Protein AF-R6BWT1-F1 (afdb_monomer_lite)

Radius of gyration: 31.69 Å; chains: 1; bounding box: 86×50×114 Å

Structure (mmCIF, N/CA/C/O backbone):
data_AF-R6BWT1-F1
#
_entry.id   AF-R6BWT1-F1
#
loop_
_atom_site.group_PDB
_atom_site.id
_atom_site.type_symbol
_atom_site.label_atom_id
_atom_site.label_alt_id
_atom_site.label_comp_id
_atom_site.label_asym_id
_atom_site.label_entity_id
_atom_site.label_seq_id
_atom_site.pdbx_PDB_ins_code
_atom_site.Cartn_x
_atom_site.Cartn_y
_atom_site.Cartn_z
_atom_site.occupancy
_atom_site.B_iso_or_equiv
_atom_site.auth_seq_id
_atom_site.auth_comp_id
_atom_site.auth_asym_id
_atom_site.auth_atom_id
_atom_site.pdbx_PDB_model_num
ATOM 1 N N . MET A 1 1 ? 64.861 -12.669 45.588 1.00 46.88 1 MET A N 1
ATOM 2 C CA . MET A 1 1 ? 65.008 -14.120 45.334 1.00 46.88 1 MET A CA 1
ATOM 3 C C . MET A 1 1 ? 64.249 -14.903 46.395 1.00 46.88 1 MET A C 1
ATOM 5 O O . MET A 1 1 ? 64.665 -14.863 47.544 1.00 46.88 1 MET A O 1
ATOM 9 N N . LYS A 1 2 ? 63.159 -15.581 46.018 1.00 45.06 2 LYS A N 1
ATOM 10 C CA . LYS A 1 2 ? 62.790 -16.949 46.436 1.00 45.06 2 LYS A CA 1
ATOM 11 C C . LYS A 1 2 ? 61.436 -17.289 45.812 1.00 45.06 2 LYS A C 1
ATOM 13 O O . LYS A 1 2 ? 60.442 -16.616 46.047 1.00 45.06 2 LYS A O 1
ATOM 18 N N . LYS A 1 3 ? 61.491 -18.281 44.926 1.00 47.12 3 LYS A N 1
ATOM 19 C CA . LYS A 1 3 ? 60.378 -18.899 44.211 1.00 47.12 3 LYS A CA 1
ATOM 20 C C . LYS A 1 3 ? 59.626 -19.801 45.188 1.00 47.12 3 LYS A C 1
ATOM 22 O O . LYS A 1 3 ? 60.283 -20.555 45.899 1.00 47.12 3 LYS A O 1
ATOM 27 N N . TYR A 1 4 ? 58.300 -19.802 45.130 1.00 63.50 4 TYR A N 1
ATOM 28 C CA . TYR A 1 4 ? 57.506 -20.948 45.559 1.00 63.50 4 TYR A CA 1
ATOM 29 C C . TYR A 1 4 ? 56.547 -21.312 44.428 1.00 63.50 4 TYR A C 1
ATOM 31 O O . TYR A 1 4 ? 55.597 -20.595 44.134 1.00 63.50 4 TYR A O 1
ATOM 39 N N . HIS A 1 5 ? 56.886 -22.413 43.757 1.00 49.81 5 HIS A N 1
ATOM 40 C CA . HIS A 1 5 ? 55.972 -23.222 42.965 1.00 49.81 5 HIS A CA 1
ATOM 41 C C . HIS A 1 5 ? 55.270 -24.187 43.923 1.00 49.81 5 HIS A C 1
ATOM 43 O O . HIS A 1 5 ? 55.956 -24.933 44.620 1.00 49.81 5 HIS A O 1
ATOM 49 N N . LEU A 1 6 ? 53.939 -24.205 43.928 1.00 47.81 6 LEU A N 1
ATOM 50 C CA . LEU A 1 6 ? 53.132 -25.297 44.480 1.00 47.81 6 LEU A CA 1
ATOM 51 C C . LEU A 1 6 ? 51.746 -25.200 43.813 1.00 47.81 6 LEU A C 1
ATOM 53 O O . LEU A 1 6 ? 51.037 -24.225 44.013 1.00 47.81 6 LEU A O 1
ATOM 57 N N . PHE A 1 7 ? 51.527 -25.945 42.732 1.00 47.25 7 PHE A N 1
ATOM 58 C CA . PHE A 1 7 ? 50.899 -27.275 42.671 1.00 47.25 7 PHE A CA 1
ATOM 59 C C . PHE A 1 7 ? 49.389 -27.175 42.392 1.00 47.25 7 PHE A C 1
ATOM 61 O O . PHE A 1 7 ? 48.610 -26.661 43.187 1.00 47.25 7 PHE A O 1
ATOM 68 N N . LEU A 1 8 ? 49.038 -27.651 41.198 1.00 45.91 8 LEU A N 1
ATOM 69 C CA . LEU A 1 8 ? 47.704 -27.809 40.619 1.00 45.91 8 LEU A CA 1
ATOM 70 C C . LEU A 1 8 ? 46.889 -28.843 41.431 1.00 45.91 8 LEU A C 1
ATOM 72 O O . LEU A 1 8 ? 47.489 -29.745 42.022 1.00 45.91 8 LEU A O 1
ATOM 76 N N . PRO A 1 9 ? 45.546 -28.812 41.371 1.00 54.50 9 PRO A N 1
ATOM 77 C CA . PRO A 1 9 ? 44.934 -29.799 40.486 1.00 54.50 9 PRO A CA 1
ATOM 78 C C . PRO A 1 9 ? 43.768 -29.267 39.644 1.00 54.50 9 PRO A C 1
ATOM 80 O O . PRO A 1 9 ? 42.982 -28.417 40.055 1.00 54.50 9 PRO A O 1
ATOM 83 N N . LEU A 1 10 ? 43.690 -29.840 38.440 1.00 49.81 10 LEU A N 1
ATOM 84 C CA . LEU A 1 10 ? 42.536 -29.844 37.554 1.00 49.81 10 LEU A CA 1
ATOM 85 C C . LEU A 1 10 ? 41.252 -30.172 38.326 1.00 49.81 10 LEU A C 1
ATOM 87 O O . LEU A 1 10 ? 41.176 -31.214 38.975 1.00 49.81 10 LEU A O 1
ATOM 91 N N . LEU A 1 11 ? 40.202 -29.388 38.092 1.00 47.03 11 LEU A N 1
ATOM 92 C CA . LEU A 1 11 ? 38.847 -29.921 38.078 1.00 47.03 11 LEU A CA 1
ATOM 93 C C . LEU A 1 11 ? 38.183 -29.467 36.780 1.00 47.03 11 LEU A C 1
ATOM 95 O O . LEU A 1 11 ? 37.754 -28.326 36.632 1.00 47.03 11 LEU A O 1
ATOM 99 N N . GLY A 1 12 ? 38.198 -30.372 35.803 1.00 49.81 12 GLY A N 1
ATOM 100 C CA . GLY A 1 12 ? 37.472 -30.211 34.557 1.00 49.81 12 GLY A CA 1
ATOM 101 C C . GLY A 1 12 ? 35.978 -30.319 34.821 1.00 49.81 12 GLY A C 1
ATOM 102 O O . GLY A 1 12 ? 35.505 -31.339 35.315 1.00 49.81 12 GLY A O 1
ATOM 103 N N . ILE A 1 13 ? 35.236 -29.279 34.456 1.00 51.50 13 ILE A N 1
ATOM 104 C CA . ILE A 1 13 ? 33.797 -29.374 34.238 1.00 51.50 13 ILE A CA 1
ATOM 105 C C . ILE A 1 13 ? 33.595 -29.266 32.732 1.00 51.50 13 ILE A C 1
ATOM 107 O O . ILE A 1 13 ? 33.550 -28.189 32.143 1.00 51.50 13 ILE A O 1
ATOM 111 N N . LEU A 1 14 ? 33.552 -30.443 32.113 1.00 40.97 14 LEU A N 1
ATOM 112 C CA . LEU A 1 14 ? 33.064 -30.656 30.764 1.00 40.97 14 LEU A CA 1
ATOM 113 C C . LEU A 1 14 ? 31.549 -30.408 30.790 1.00 40.97 14 LEU A C 1
ATOM 115 O O . LEU A 1 14 ? 30.780 -31.299 31.148 1.00 40.97 14 LEU A O 1
ATOM 119 N N . LEU A 1 15 ? 31.111 -29.193 30.454 1.00 45.75 15 LEU A N 1
ATOM 120 C CA . LEU A 1 15 ? 29.706 -28.962 30.133 1.00 45.75 15 LEU A CA 1
ATOM 121 C C . LEU A 1 15 ? 29.434 -29.586 28.764 1.00 45.75 15 LEU A C 1
ATOM 123 O O . LEU A 1 15 ? 29.769 -29.030 27.720 1.00 45.75 15 LEU A O 1
ATOM 127 N N . LEU A 1 16 ? 28.851 -30.783 28.804 1.00 44.03 16 LEU A N 1
ATOM 128 C CA . LEU A 1 16 ? 28.191 -31.425 27.678 1.00 44.03 16 LEU A CA 1
ATOM 129 C C . LEU A 1 16 ? 27.099 -30.482 27.154 1.00 44.03 16 LEU A C 1
ATOM 131 O O . LEU A 1 16 ? 25.990 -30.442 27.688 1.00 44.03 16 LEU A O 1
ATOM 135 N N . VAL A 1 17 ? 27.405 -29.732 26.094 1.00 49.38 17 VAL A N 1
ATOM 136 C CA . VAL A 1 17 ? 26.380 -29.161 25.218 1.00 49.38 17 VAL A CA 1
ATOM 137 C C . VAL A 1 17 ? 25.736 -30.348 24.516 1.00 49.38 17 VAL A C 1
ATOM 139 O O . VAL A 1 17 ? 26.260 -30.885 23.540 1.00 49.38 17 VAL A O 1
ATOM 142 N N . SER A 1 18 ? 24.629 -30.824 25.079 1.00 45.81 18 SER A N 1
ATOM 143 C CA . SER A 1 18 ? 23.765 -31.777 24.403 1.00 45.81 18 SER A CA 1
ATOM 144 C C . SER A 1 18 ? 23.225 -31.091 23.152 1.00 45.81 18 SER A C 1
ATOM 146 O O . SER A 1 18 ? 22.439 -30.147 23.211 1.00 45.81 18 SER A O 1
ATOM 148 N N . GLY A 1 19 ? 23.714 -31.554 22.003 1.00 48.09 19 GLY A N 1
ATOM 149 C CA . GLY A 1 19 ? 23.162 -31.246 20.697 1.00 48.09 19 GLY A CA 1
ATOM 150 C C . GLY A 1 19 ? 21.735 -31.768 20.619 1.00 48.09 19 GLY A C 1
ATOM 151 O O . GLY A 1 19 ? 21.490 -32.897 20.204 1.00 48.09 19 GLY A O 1
ATOM 152 N N . GLY A 1 20 ? 20.784 -30.933 21.023 1.00 37.62 20 GLY A N 1
ATOM 153 C CA . GLY A 1 20 ? 19.401 -31.065 20.615 1.00 37.62 20 GLY A CA 1
ATOM 154 C C . GLY A 1 20 ? 19.274 -30.548 19.190 1.00 37.62 20 GLY A C 1
ATOM 155 O O . GLY A 1 20 ? 19.010 -29.366 18.986 1.00 37.62 20 GLY A O 1
ATOM 156 N N . CYS A 1 21 ? 19.427 -31.424 18.193 1.00 44.66 21 CYS A N 1
ATOM 157 C CA . CYS A 1 21 ? 18.844 -31.195 16.872 1.00 44.66 21 CYS A CA 1
ATOM 158 C C . CYS A 1 21 ? 17.318 -31.253 17.012 1.00 44.66 21 CYS A C 1
ATOM 160 O O . CYS A 1 21 ? 16.670 -32.222 16.620 1.00 44.66 21 CYS A O 1
ATOM 162 N N . SER A 1 22 ? 16.733 -30.217 17.608 1.00 42.94 22 SER A N 1
ATOM 163 C CA . SER A 1 22 ? 15.309 -29.969 17.482 1.00 42.94 22 SER A CA 1
ATOM 164 C C . SER A 1 22 ? 15.104 -29.548 16.035 1.00 42.94 22 SER A C 1
ATOM 166 O O . SER A 1 22 ? 15.543 -28.470 15.633 1.00 42.94 22 SER A O 1
ATOM 168 N N . LYS A 1 23 ? 14.529 -30.442 15.221 1.00 48.59 23 LYS A N 1
ATOM 169 C CA . LYS A 1 23 ? 13.966 -30.113 13.908 1.00 48.59 23 LYS A CA 1
ATOM 170 C C . LYS A 1 23 ? 13.055 -28.903 14.119 1.00 48.59 23 LYS A C 1
ATOM 172 O O . LYS A 1 23 ? 11.918 -29.055 14.560 1.00 48.59 23 LYS A O 1
ATOM 177 N N . ARG A 1 24 ? 13.584 -27.700 13.878 1.00 47.00 24 ARG A N 1
ATOM 178 C CA . ARG A 1 24 ? 12.819 -26.457 13.889 1.00 47.00 24 ARG A CA 1
ATOM 179 C C . ARG A 1 24 ? 11.753 -26.659 12.821 1.00 47.00 24 ARG A C 1
ATOM 181 O O . ARG A 1 24 ? 12.085 -26.761 11.645 1.00 47.00 24 ARG A O 1
ATOM 188 N N . LYS A 1 25 ? 10.501 -26.852 13.239 1.00 48.31 25 LYS A N 1
ATOM 189 C CA . LYS A 1 25 ? 9.371 -26.771 12.318 1.00 48.31 25 LYS A CA 1
ATOM 190 C C . LYS A 1 25 ? 9.413 -25.349 11.778 1.00 48.31 25 LYS A C 1
ATOM 192 O O . LYS A 1 25 ? 9.259 -24.412 12.560 1.00 48.31 25 LYS A O 1
ATOM 197 N N . GLU A 1 26 ? 9.742 -25.194 10.501 1.00 62.31 26 GLU A N 1
ATOM 198 C CA . GLU A 1 26 ? 9.626 -23.894 9.853 1.00 62.31 26 GLU A CA 1
ATOM 199 C C . GLU A 1 26 ? 8.164 -23.440 9.968 1.00 62.31 26 GLU A C 1
ATOM 201 O O . GLU A 1 26 ? 7.258 -24.267 9.804 1.00 62.31 26 GLU A O 1
ATOM 206 N N . PRO A 1 27 ? 7.914 -22.177 10.354 1.00 64.06 27 PRO A N 1
ATOM 207 C CA . PRO A 1 27 ? 6.557 -21.667 10.450 1.00 64.06 27 PRO A CA 1
ATOM 208 C C . PRO A 1 27 ? 5.898 -21.737 9.068 1.00 64.06 27 PRO A C 1
ATOM 210 O O . PRO A 1 27 ? 6.475 -21.298 8.075 1.00 64.06 27 PRO A O 1
ATOM 213 N N . LYS A 1 28 ? 4.696 -22.323 9.005 1.00 77.00 28 LYS A N 1
ATOM 214 C CA . LYS A 1 28 ? 3.919 -22.395 7.763 1.00 77.00 28 LYS A CA 1
ATOM 215 C C . LYS A 1 28 ? 3.423 -20.978 7.407 1.00 77.00 28 LYS A C 1
ATOM 217 O O . LYS A 1 28 ? 2.973 -20.288 8.323 1.00 77.00 28 LYS A O 1
ATOM 222 N N . PRO A 1 29 ? 3.493 -20.547 6.134 1.00 77.56 29 PRO A N 1
ATOM 223 C CA . PRO A 1 29 ? 3.001 -19.235 5.720 1.00 77.56 29 PRO A CA 1
ATOM 224 C C . PRO A 1 29 ? 1.505 -19.020 6.005 1.00 77.56 29 PRO A C 1
ATOM 226 O O . PRO A 1 29 ? 0.722 -19.974 6.011 1.00 77.56 29 PRO A O 1
ATOM 229 N N . LEU A 1 30 ? 1.110 -17.762 6.207 1.00 78.81 30 LEU A N 1
ATOM 230 C CA . LEU A 1 30 ? -0.277 -17.314 6.346 1.00 78.81 30 LEU A CA 1
ATOM 231 C C . LEU A 1 30 ? -0.931 -17.226 4.954 1.00 78.81 30 LEU A C 1
ATOM 233 O O . LEU A 1 30 ? -0.809 -16.209 4.274 1.00 78.81 30 LEU A O 1
ATOM 237 N N . ILE A 1 31 ? -1.604 -18.295 4.521 1.00 79.56 31 ILE A N 1
ATOM 238 C CA . ILE A 1 31 ? -2.294 -18.376 3.221 1.00 79.56 31 ILE A CA 1
ATOM 239 C C . ILE A 1 31 ? -3.797 -18.629 3.391 1.00 79.56 31 ILE A C 1
ATOM 241 O O . ILE A 1 31 ? -4.203 -19.370 4.289 1.00 79.56 31 ILE A O 1
ATOM 245 N N . THR A 1 32 ? -4.614 -18.046 2.513 1.00 65.88 32 THR A N 1
ATOM 246 C CA . THR A 1 32 ? -6.029 -18.415 2.349 1.00 65.88 32 THR A CA 1
ATOM 247 C C . THR A 1 32 ? -6.125 -19.524 1.307 1.00 65.88 32 THR A C 1
ATOM 249 O O . THR A 1 32 ? -5.845 -19.295 0.132 1.00 65.88 32 THR A O 1
ATOM 252 N N . GLU A 1 33 ? -6.513 -20.732 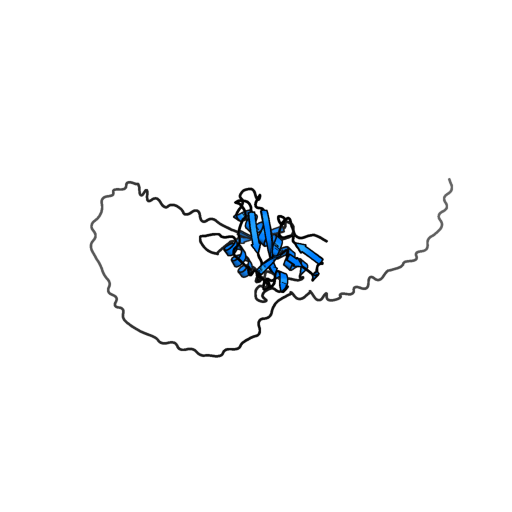1.723 1.00 55.94 33 GLU A N 1
ATOM 253 C CA . GLU A 1 33 ? -6.876 -21.804 0.789 1.00 55.94 33 GLU A CA 1
ATOM 254 C C . GLU A 1 33 ? -8.322 -21.577 0.320 1.00 55.94 33 GLU A C 1
ATOM 256 O O . GLU A 1 33 ? -9.247 -21.512 1.134 1.00 55.94 33 GLU A O 1
ATOM 261 N N . ALA A 1 34 ? -8.524 -21.407 -0.990 1.00 51.97 34 ALA A N 1
ATOM 262 C CA . ALA A 1 34 ? -9.860 -21.311 -1.568 1.00 51.97 34 ALA A CA 1
ATOM 263 C C . ALA A 1 34 ? -10.586 -22.667 -1.429 1.00 51.97 34 ALA A C 1
ATOM 265 O O . ALA A 1 34 ? -9.974 -23.710 -1.679 1.00 51.97 34 ALA A O 1
ATOM 266 N N . PRO A 1 35 ? -11.878 -22.706 -1.052 1.00 39.91 35 PRO A N 1
ATOM 267 C CA . PRO A 1 35 ? -12.631 -23.952 -1.070 1.00 39.91 35 PRO A CA 1
ATOM 268 C C . PRO A 1 35 ? -12.771 -24.445 -2.517 1.00 39.91 35 PRO A C 1
ATOM 270 O O . PRO A 1 35 ? -13.283 -23.729 -3.377 1.00 39.91 35 PRO A O 1
ATOM 273 N N . ALA A 1 36 ? -12.320 -25.673 -2.784 1.00 36.62 36 ALA A N 1
ATOM 274 C CA . ALA A 1 36 ? -12.475 -26.324 -4.080 1.00 36.62 36 ALA A CA 1
ATOM 275 C C . ALA A 1 36 ? -13.968 -26.507 -4.409 1.00 36.62 36 ALA A C 1
ATOM 277 O O . ALA A 1 36 ? -14.654 -27.323 -3.794 1.00 36.62 36 ALA A O 1
ATOM 278 N N . VAL A 1 37 ? -14.472 -25.747 -5.381 1.00 38.91 37 VAL A N 1
ATOM 279 C CA . VAL A 1 37 ? -15.719 -26.063 -6.085 1.00 38.91 37 VAL A CA 1
ATOM 280 C C . VAL A 1 37 ? -15.334 -26.872 -7.317 1.00 38.91 37 VAL A C 1
ATOM 282 O O . VAL A 1 37 ? -14.870 -26.329 -8.318 1.00 38.91 37 VAL A O 1
ATOM 285 N N . GLU A 1 38 ? -15.497 -28.191 -7.229 1.00 44.56 38 GLU A N 1
ATOM 286 C CA . GLU A 1 38 ? -15.480 -29.055 -8.406 1.00 44.56 38 GLU A CA 1
ATOM 287 C C . GLU A 1 38 ? -16.684 -28.702 -9.284 1.00 44.56 38 GLU A C 1
ATOM 289 O O . GLU A 1 38 ? -17.835 -28.830 -8.867 1.00 44.56 38 GLU A O 1
ATOM 294 N N . THR A 1 39 ? -16.427 -28.252 -10.510 1.00 41.12 39 THR A N 1
ATOM 295 C CA . THR A 1 39 ? -17.442 -28.215 -11.567 1.00 41.12 39 THR A CA 1
ATOM 296 C C . THR A 1 39 ? -16.931 -29.010 -12.762 1.00 41.12 39 THR A C 1
ATOM 298 O O . THR A 1 39 ? -16.147 -28.536 -13.579 1.00 41.12 39 THR A O 1
ATOM 301 N N . GLU A 1 40 ? -17.366 -30.271 -12.825 1.00 47.53 40 GLU A N 1
ATOM 302 C CA . GLU A 1 40 ? -17.428 -31.062 -14.054 1.00 47.53 40 GLU A CA 1
ATOM 303 C C . GLU A 1 40 ? -18.353 -30.382 -15.067 1.00 47.53 40 GLU A C 1
ATOM 305 O O . GLU A 1 40 ? -19.487 -30.069 -14.711 1.00 47.53 40 GLU A O 1
ATOM 310 N N . ILE A 1 41 ? -17.875 -30.220 -16.307 1.00 45.31 41 ILE A N 1
ATOM 311 C CA . ILE A 1 41 ? -18.565 -30.333 -17.617 1.00 45.31 41 ILE A CA 1
ATOM 312 C C . ILE A 1 41 ? -17.647 -29.664 -18.656 1.00 45.31 41 ILE A C 1
ATOM 314 O O . ILE A 1 41 ? -17.275 -28.511 -18.506 1.00 45.31 41 ILE A O 1
ATOM 318 N N . GLY A 1 42 ? -17.142 -30.316 -19.701 1.00 32.06 42 GLY A N 1
ATOM 319 C CA . GLY A 1 42 ? -17.818 -31.214 -20.632 1.00 32.06 42 GLY A CA 1
ATOM 320 C C . GLY A 1 42 ? -17.664 -30.581 -22.019 1.00 32.06 42 GLY A C 1
ATOM 321 O O . GLY A 1 42 ? -18.350 -29.615 -22.335 1.00 32.06 42 GLY A O 1
ATOM 322 N N . GLY A 1 43 ? -16.683 -31.049 -22.795 1.00 34.12 43 GLY A N 1
ATOM 323 C CA . GLY A 1 43 ? -16.270 -30.420 -24.050 1.00 34.12 43 GLY A CA 1
ATOM 324 C C . GLY A 1 43 ? -17.247 -30.591 -25.214 1.00 34.12 43 GLY A C 1
ATOM 325 O O . GLY A 1 43 ? -18.054 -31.515 -25.244 1.00 34.12 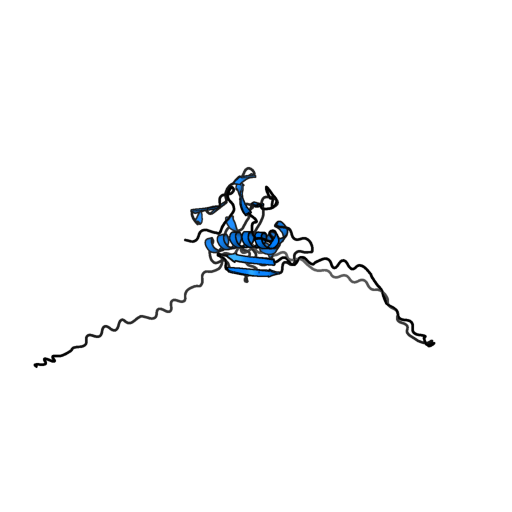43 GLY A O 1
ATOM 326 N N . TYR A 1 44 ? -17.089 -29.732 -26.221 1.00 38.44 44 TYR A N 1
ATOM 327 C CA . TYR A 1 44 ? -17.390 -30.046 -27.615 1.00 38.44 44 TYR A CA 1
ATOM 328 C C . TYR A 1 44 ? -16.540 -29.167 -28.544 1.00 38.44 44 TYR A C 1
ATOM 330 O O . TYR A 1 44 ? -16.520 -27.943 -28.461 1.00 38.44 44 TYR A O 1
ATOM 338 N N . ILE A 1 45 ? -15.809 -29.852 -29.417 1.00 46.69 45 ILE A N 1
ATOM 339 C CA . ILE A 1 45 ? -15.199 -29.349 -30.647 1.00 46.69 45 ILE A CA 1
ATOM 340 C C . ILE A 1 45 ? -16.271 -29.326 -31.741 1.00 46.69 45 ILE A C 1
ATOM 342 O O . ILE A 1 45 ? -17.125 -30.214 -31.784 1.00 46.69 45 ILE A O 1
ATOM 346 N N . THR A 1 46 ? -16.224 -28.368 -32.665 1.00 36.38 46 THR A N 1
ATOM 347 C CA . THR A 1 46 ? -16.827 -28.563 -33.991 1.00 36.38 46 THR A CA 1
ATOM 348 C C . THR A 1 46 ? -16.059 -27.778 -35.046 1.00 36.38 46 THR A C 1
ATOM 350 O O . THR A 1 46 ? -15.795 -26.587 -34.901 1.00 36.38 46 THR A O 1
ATOM 353 N N . GLU A 1 47 ? -15.658 -28.521 -36.071 1.00 39.59 47 GLU A N 1
ATOM 354 C CA . GLU A 1 47 ? -14.875 -28.144 -37.241 1.00 39.59 47 GLU A CA 1
ATOM 355 C C . GLU A 1 47 ? -15.684 -27.279 -38.217 1.00 39.59 47 GLU A C 1
ATOM 357 O O . GLU A 1 47 ? -16.909 -27.382 -38.289 1.00 39.59 47 GLU A O 1
ATOM 362 N N . THR A 1 48 ? -15.006 -26.481 -39.044 1.00 33.50 48 THR A N 1
ATOM 363 C CA . THR A 1 48 ? -15.532 -26.064 -40.353 1.00 33.50 48 THR A CA 1
ATOM 364 C C . THR A 1 48 ? -14.368 -25.889 -41.337 1.00 33.50 48 THR A C 1
ATOM 366 O O . THR A 1 48 ? -13.522 -25.014 -41.171 1.00 33.50 48 THR A O 1
ATOM 369 N N . GLU A 1 49 ? -14.325 -26.776 -42.336 1.00 37.19 49 GLU A N 1
ATOM 370 C CA . GLU A 1 49 ? -13.525 -26.713 -43.569 1.00 37.19 49 GLU A CA 1
ATOM 371 C C . GLU A 1 49 ? -13.786 -25.427 -44.380 1.00 37.19 49 GLU A C 1
ATOM 373 O O . GLU A 1 49 ? -14.898 -24.907 -44.358 1.00 37.19 49 GLU A O 1
ATOM 378 N N . SER A 1 50 ? -12.815 -24.978 -45.192 1.00 31.22 50 SER A N 1
ATOM 379 C CA . SER A 1 50 ? -12.911 -25.079 -46.668 1.00 31.22 50 SER A CA 1
ATOM 380 C C . SER A 1 50 ? -11.835 -24.254 -47.407 1.00 31.22 50 SER A C 1
ATOM 382 O O . SER A 1 50 ? -11.775 -23.034 -47.299 1.00 31.22 50 SER A O 1
ATOM 384 N N . SER A 1 51 ? -11.091 -24.966 -48.264 1.00 35.94 51 SER A N 1
ATOM 385 C CA . SER A 1 51 ? -10.567 -24.564 -49.588 1.00 35.94 51 SER A CA 1
ATOM 386 C C . SER A 1 51 ? -9.320 -23.674 -49.744 1.00 35.94 51 SER A C 1
ATOM 388 O O . SER A 1 51 ? -9.361 -22.450 -49.690 1.00 35.94 51 SER A O 1
ATOM 390 N N . THR A 1 52 ? -8.238 -24.338 -50.166 1.00 36.12 52 THR A N 1
ATOM 391 C CA . THR A 1 52 ? -7.138 -23.835 -51.021 1.00 36.12 52 THR A CA 1
ATOM 392 C C . THR A 1 52 ? -7.582 -23.769 -52.502 1.00 36.12 52 THR A C 1
ATOM 394 O O . THR A 1 52 ? -8.566 -24.420 -52.866 1.00 36.12 52 THR A O 1
ATOM 397 N N . PRO A 1 53 ? -6.863 -23.040 -53.384 1.00 41.53 53 PRO A N 1
ATOM 398 C CA . PRO A 1 53 ? -5.874 -23.740 -54.222 1.00 41.53 53 PRO A CA 1
ATOM 399 C C . PRO A 1 53 ? -4.556 -22.969 -54.472 1.00 41.53 53 PRO A C 1
ATOM 401 O O . PRO A 1 53 ? -4.520 -21.743 -54.528 1.00 41.53 53 PRO A O 1
ATOM 404 N N . GLU A 1 54 ? -3.470 -23.726 -54.660 1.00 35.75 54 GLU A N 1
ATOM 405 C CA . GLU A 1 54 ? -2.177 -23.281 -55.204 1.00 35.75 54 GLU A CA 1
ATOM 406 C C . GLU A 1 54 ? -2.243 -23.023 -56.720 1.00 35.75 54 GLU A C 1
ATOM 408 O O . GLU A 1 54 ? -2.933 -23.744 -57.443 1.00 35.75 54 GLU A O 1
ATOM 413 N N . SER A 1 55 ? -1.411 -22.102 -57.226 1.00 34.59 55 SER A N 1
ATOM 414 C CA . SER A 1 55 ? -0.667 -22.287 -58.486 1.00 34.59 55 SER A CA 1
ATOM 415 C C . SER A 1 55 ? 0.500 -21.303 -58.627 1.00 34.59 55 SER A C 1
ATOM 417 O O . SER A 1 55 ? 0.422 -20.136 -58.253 1.00 34.59 55 SER A O 1
ATOM 419 N N . GLN A 1 56 ? 1.594 -21.830 -59.174 1.00 35.81 56 GLN A N 1
ATOM 420 C CA . GLN A 1 56 ? 2.921 -21.241 -59.345 1.00 35.81 56 GLN A CA 1
ATOM 421 C C . GLN A 1 56 ? 3.113 -20.598 -60.741 1.00 35.81 56 GLN A C 1
ATOM 423 O O . GLN A 1 56 ? 2.449 -20.988 -61.697 1.00 35.81 56 GLN A O 1
ATOM 428 N N . SER A 1 57 ? 4.168 -19.769 -60.862 1.00 34.75 57 SER A N 1
ATOM 429 C CA . SER A 1 57 ? 5.157 -19.743 -61.975 1.00 34.75 57 SER A CA 1
ATOM 430 C C . SER A 1 57 ? 5.204 -18.553 -62.976 1.00 34.75 57 SER A C 1
ATOM 432 O O . SER A 1 57 ? 4.391 -18.440 -63.884 1.00 34.75 57 SER A O 1
ATOM 434 N N . VAL A 1 58 ? 6.285 -17.756 -62.828 1.0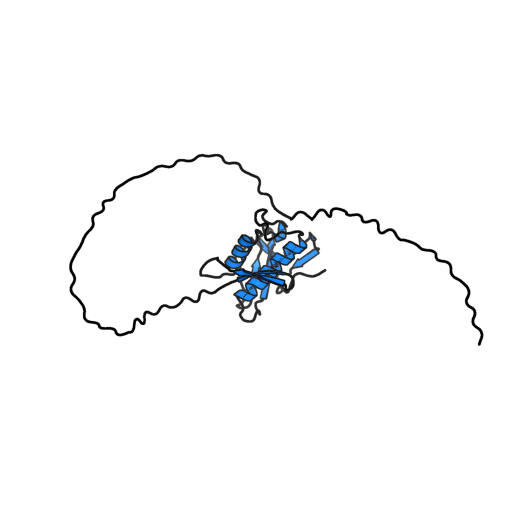0 31.38 58 VAL A N 1
ATOM 435 C CA . VAL A 1 58 ? 7.349 -17.376 -63.809 1.00 31.38 58 VAL A CA 1
ATOM 436 C C . VAL A 1 58 ? 7.099 -16.377 -64.971 1.00 31.38 58 VAL A C 1
ATOM 438 O O . VAL A 1 58 ? 6.441 -16.678 -65.956 1.00 31.38 58 VAL A O 1
ATOM 441 N N . SER A 1 59 ? 7.853 -15.258 -64.916 1.00 35.22 59 SER A N 1
ATOM 442 C CA . SER A 1 59 ? 8.871 -14.762 -65.890 1.00 35.22 59 SER A CA 1
ATOM 443 C C . SER A 1 59 ? 8.722 -13.304 -66.344 1.00 35.22 59 SER A C 1
ATOM 445 O O . SER A 1 59 ? 7.684 -12.913 -66.867 1.00 35.22 59 SER A O 1
ATOM 447 N N . GLY A 1 60 ? 9.817 -12.533 -66.266 1.00 33.03 60 GLY A N 1
ATOM 448 C CA . GLY A 1 60 ? 9.948 -11.244 -66.958 1.00 33.03 60 GLY A CA 1
ATOM 449 C C . GLY A 1 60 ? 11.004 -10.298 -66.377 1.00 33.03 60 GLY A C 1
ATOM 450 O O . GLY A 1 60 ? 10.670 -9.325 -65.716 1.00 33.03 60 GLY A O 1
ATOM 451 N N . THR A 1 61 ? 12.287 -10.569 -66.626 1.00 35.50 61 THR A N 1
ATOM 452 C CA . THR A 1 61 ? 13.424 -9.675 -66.334 1.00 35.50 61 THR A CA 1
ATOM 453 C C . THR A 1 61 ? 13.472 -8.478 -67.289 1.00 35.50 61 THR A C 1
ATOM 455 O O . THR A 1 61 ? 13.628 -8.708 -68.482 1.00 35.50 61 THR A O 1
ATOM 458 N N . ILE A 1 62 ? 13.514 -7.235 -66.780 1.00 38.56 62 ILE A N 1
ATOM 459 C CA . ILE A 1 62 ? 14.273 -6.113 -67.382 1.00 38.56 62 ILE A CA 1
ATOM 460 C C . ILE A 1 62 ? 14.889 -5.265 -66.249 1.00 38.56 62 ILE A C 1
ATOM 462 O O . ILE A 1 62 ? 14.238 -4.971 -65.251 1.00 38.56 62 ILE A O 1
ATOM 466 N N . ARG A 1 63 ? 16.181 -4.937 -66.385 1.00 35.66 63 ARG A N 1
ATOM 467 C CA . ARG A 1 63 ? 17.044 -4.268 -65.394 1.00 35.66 63 ARG A CA 1
ATOM 468 C C . ARG A 1 63 ? 16.894 -2.731 -65.376 1.00 35.66 63 ARG A C 1
ATOM 470 O O . ARG A 1 63 ? 16.825 -2.131 -66.439 1.00 35.66 63 ARG A O 1
ATOM 477 N N . LEU A 1 64 ? 16.940 -2.187 -64.148 1.00 32.41 64 LEU A N 1
ATOM 478 C CA . LEU A 1 64 ? 17.473 -0.918 -63.580 1.00 32.41 64 LEU A CA 1
ATOM 479 C C . LEU A 1 64 ? 17.802 0.290 -64.496 1.00 32.41 64 LEU A C 1
ATOM 481 O O . LEU A 1 64 ? 18.391 0.131 -65.564 1.00 32.41 64 LEU A O 1
ATOM 485 N N . PRO A 1 65 ? 17.624 1.522 -63.968 1.00 37.19 65 PRO A N 1
ATOM 486 C CA . PRO A 1 65 ? 18.768 2.146 -63.290 1.00 37.19 65 PRO A CA 1
ATOM 487 C C . PRO A 1 65 ? 18.473 2.661 -61.868 1.00 37.19 65 PRO A C 1
ATOM 489 O O . PRO A 1 65 ? 17.352 2.997 -61.506 1.00 37.19 65 PRO A O 1
ATOM 492 N N . ILE A 1 66 ? 19.555 2.702 -61.092 1.00 43.06 66 ILE A N 1
ATOM 493 C CA . ILE A 1 66 ? 19.732 3.266 -59.749 1.00 43.06 66 ILE A CA 1
ATOM 494 C C . ILE A 1 66 ? 19.220 4.711 -59.655 1.00 43.06 66 ILE A C 1
ATOM 496 O O . ILE A 1 66 ? 19.537 5.528 -60.520 1.00 43.06 66 ILE A O 1
ATOM 500 N N . GLN A 1 67 ? 18.526 5.023 -58.558 1.00 33.84 67 GLN A N 1
ATOM 501 C CA . GLN A 1 67 ? 18.500 6.349 -57.935 1.00 33.84 67 GLN A CA 1
ATOM 502 C C . GLN A 1 67 ? 18.093 6.205 -56.460 1.00 33.84 67 GLN A C 1
ATOM 504 O O . GLN A 1 67 ? 16.939 5.934 -56.144 1.00 33.84 67 GLN A O 1
ATOM 509 N N . GLU A 1 68 ? 19.078 6.358 -55.581 1.00 41.09 68 GLU A N 1
ATOM 510 C CA . GLU A 1 68 ? 18.909 6.801 -54.194 1.00 41.09 68 GLU A CA 1
ATOM 511 C C . GLU A 1 68 ? 19.034 8.335 -54.230 1.00 41.09 68 GLU A C 1
ATOM 513 O O . GLU A 1 68 ? 19.899 8.848 -54.952 1.00 41.09 68 GLU A O 1
ATOM 518 N N . PRO A 1 69 ? 18.111 9.075 -53.595 1.00 43.50 69 PRO A N 1
ATOM 519 C CA . PRO A 1 69 ? 18.453 9.669 -52.305 1.00 43.50 69 PRO A CA 1
ATOM 520 C C . PRO A 1 69 ? 17.295 9.662 -51.288 1.00 43.50 69 PRO A C 1
ATOM 522 O O . PRO A 1 69 ? 16.148 9.953 -51.613 1.00 43.50 69 PRO A O 1
ATOM 525 N N . GLU A 1 70 ? 17.660 9.298 -50.060 1.00 36.75 70 GLU A N 1
ATOM 526 C CA . GLU A 1 70 ? 17.452 10.011 -48.790 1.00 36.75 70 GLU A CA 1
ATOM 527 C C . GLU A 1 70 ? 16.149 10.800 -48.511 1.00 36.75 70 GLU A C 1
ATOM 529 O O . GLU A 1 70 ? 15.670 11.606 -49.304 1.00 36.75 70 GLU A O 1
ATOM 534 N N . HIS A 1 71 ? 15.722 10.657 -47.246 1.00 33.72 71 HIS A N 1
ATOM 535 C CA . HIS A 1 71 ? 14.727 11.423 -46.478 1.00 33.72 71 HIS A CA 1
ATOM 536 C C . HIS A 1 71 ? 13.281 10.905 -46.433 1.00 33.72 71 HIS A C 1
ATOM 538 O O . HIS A 1 71 ? 12.321 11.587 -46.785 1.00 33.72 71 HIS A O 1
ATOM 544 N N . GLN A 1 72 ? 13.112 9.745 -45.793 1.00 34.41 72 GLN A N 1
ATOM 545 C CA . GLN A 1 72 ? 11.965 9.540 -44.908 1.00 34.41 72 GLN A CA 1
ATOM 546 C C . GLN A 1 72 ? 12.239 10.280 -43.593 1.00 34.41 72 GLN A C 1
ATOM 548 O O . GLN A 1 72 ? 12.924 9.774 -42.713 1.00 34.41 72 GLN A O 1
ATOM 553 N N . ASN A 1 73 ? 11.738 11.509 -43.475 1.00 43.75 73 ASN A N 1
ATOM 554 C CA . ASN A 1 73 ? 11.435 12.082 -42.166 1.00 43.75 73 ASN A CA 1
ATOM 555 C C . ASN A 1 73 ? 9.975 11.735 -41.862 1.00 43.75 73 ASN A C 1
ATOM 557 O O . ASN A 1 73 ? 9.092 12.588 -41.936 1.00 43.75 73 ASN A O 1
ATOM 561 N N . GLU A 1 74 ? 9.710 10.449 -41.638 1.00 38.91 74 GLU A N 1
ATOM 562 C CA . GLU A 1 74 ? 8.465 10.039 -41.010 1.00 38.91 74 GLU A CA 1
ATOM 563 C C . GLU A 1 74 ? 8.709 10.159 -39.510 1.00 38.91 74 GLU A C 1
ATOM 565 O O . GLU A 1 74 ? 9.547 9.472 -38.931 1.00 38.91 74 GLU A O 1
ATOM 570 N N . SER A 1 75 ? 8.055 11.156 -38.925 1.00 47.34 75 SER A N 1
ATOM 571 C CA . SER A 1 75 ? 8.045 11.435 -37.500 1.00 47.34 75 SER A CA 1
ATOM 572 C C . SER A 1 75 ? 7.440 10.238 -36.767 1.00 47.34 75 SER A C 1
ATOM 574 O O . SER A 1 75 ? 6.253 10.213 -36.456 1.00 47.34 75 SER A O 1
ATOM 576 N N . SER A 1 76 ? 8.257 9.231 -36.479 1.00 38.50 76 SER A N 1
ATOM 577 C CA . SER A 1 76 ? 8.008 8.329 -35.369 1.00 38.50 76 SER A CA 1
ATOM 578 C C . SER A 1 76 ? 8.266 9.143 -34.111 1.00 38.50 76 SER A C 1
ATOM 580 O O . SER A 1 76 ? 9.404 9.336 -33.685 1.00 38.50 76 SER A O 1
ATOM 582 N N . THR A 1 77 ? 7.190 9.690 -33.553 1.00 38.91 77 THR A N 1
ATOM 583 C CA . THR A 1 77 ? 7.127 9.941 -32.117 1.00 38.91 77 THR A CA 1
ATOM 584 C C . THR A 1 77 ? 7.336 8.578 -31.472 1.00 38.91 77 THR A C 1
ATOM 586 O O . THR A 1 77 ? 6.416 7.773 -31.371 1.00 38.91 77 THR A O 1
ATOM 589 N N . GLU A 1 78 ? 8.593 8.276 -31.156 1.00 42.25 78 GLU A N 1
ATOM 590 C CA . GLU A 1 78 ? 8.964 7.228 -30.223 1.00 42.25 78 GLU A CA 1
ATOM 591 C C . GLU A 1 78 ? 8.230 7.586 -28.934 1.00 42.25 78 GLU A C 1
ATOM 593 O O . GLU A 1 78 ? 8.607 8.517 -28.225 1.00 42.25 78 GLU A O 1
ATOM 598 N N . SER A 1 79 ? 7.067 6.965 -28.725 1.00 46.50 79 SER A N 1
ATOM 599 C CA . SER A 1 79 ? 6.389 7.012 -27.443 1.00 46.50 79 SER A CA 1
ATOM 600 C C . SER A 1 79 ? 7.421 6.541 -26.434 1.00 46.50 79 SER A C 1
ATOM 602 O O . SER A 1 79 ? 7.814 5.375 -26.471 1.00 46.50 79 SER A O 1
ATOM 604 N N . GLU A 1 80 ? 7.921 7.455 -25.598 1.00 45.06 80 GLU A N 1
ATOM 605 C CA . GLU A 1 80 ? 8.704 7.082 -24.430 1.00 45.06 80 GLU A CA 1
ATOM 606 C C . GLU A 1 80 ? 7.865 6.059 -23.672 1.00 45.06 80 GLU A C 1
ATOM 608 O O . GLU A 1 80 ? 6.838 6.384 -23.076 1.00 45.06 80 GLU A O 1
ATOM 613 N N . VAL A 1 81 ? 8.263 4.793 -23.759 1.00 52.97 81 VAL A N 1
ATOM 614 C CA . VAL A 1 81 ? 7.733 3.741 -22.905 1.00 52.97 81 VAL A CA 1
ATOM 615 C C . VAL A 1 81 ? 8.183 4.104 -21.498 1.00 52.97 81 VAL A C 1
ATOM 617 O O . VAL A 1 81 ? 9.319 3.836 -21.106 1.00 52.97 81 VAL A O 1
ATOM 620 N N . VAL A 1 82 ? 7.307 4.789 -20.762 1.00 56.78 82 VAL A N 1
ATOM 621 C CA . VAL A 1 82 ? 7.505 5.100 -19.348 1.00 56.78 82 VAL A CA 1
ATOM 622 C C . VAL A 1 82 ? 7.631 3.763 -18.625 1.00 56.78 82 VAL A C 1
ATOM 624 O O . VAL A 1 82 ? 6.657 3.040 -18.424 1.00 56.78 82 VAL A O 1
ATOM 627 N N . SER A 1 83 ? 8.865 3.389 -18.294 1.00 79.94 83 SER A N 1
ATOM 628 C CA . SER A 1 83 ? 9.163 2.117 -17.643 1.00 79.94 83 SER A CA 1
ATOM 629 C C . SER A 1 83 ? 8.958 2.256 -16.138 1.00 79.94 83 SER A C 1
ATOM 631 O O . SER A 1 83 ? 9.871 2.588 -15.387 1.00 79.94 83 SER A O 1
ATOM 633 N N . ALA A 1 84 ? 7.728 2.018 -15.689 1.00 93.06 84 ALA A N 1
ATOM 634 C CA . ALA A 1 84 ? 7.422 1.952 -14.267 1.00 93.06 84 ALA A CA 1
ATOM 635 C C . ALA A 1 84 ? 7.956 0.660 -13.624 1.00 93.06 84 ALA A C 1
ATOM 637 O O . ALA A 1 84 ? 8.172 -0.363 -14.284 1.00 93.06 84 ALA A O 1
ATOM 638 N N . SER A 1 85 ? 8.163 0.694 -12.310 1.00 95.50 85 SER A N 1
ATOM 639 C CA . SER A 1 85 ? 8.621 -0.460 -11.525 1.00 95.50 85 SER A CA 1
ATOM 640 C C . SER A 1 85 ? 7.821 -0.612 -10.237 1.00 95.50 85 SER A C 1
ATOM 642 O O . SER A 1 85 ? 7.506 0.369 -9.571 1.00 95.50 85 SER A O 1
ATOM 644 N N . ILE A 1 86 ? 7.528 -1.854 -9.864 1.00 97.38 86 ILE A N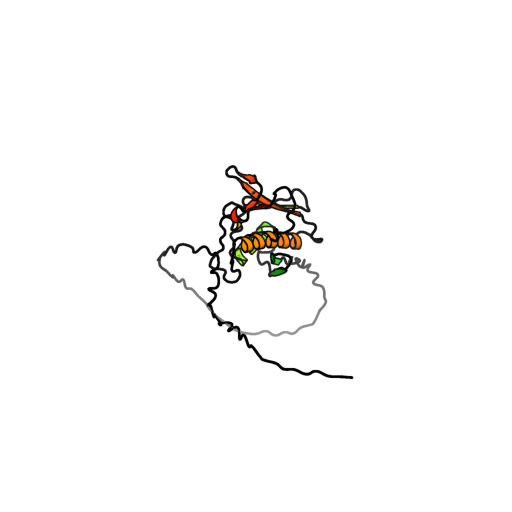 1
ATOM 645 C CA . ILE A 1 86 ? 6.897 -2.225 -8.595 1.00 97.38 86 ILE A CA 1
ATOM 646 C C . ILE A 1 86 ? 8.001 -2.627 -7.626 1.00 97.38 86 ILE A C 1
ATOM 648 O O . ILE A 1 86 ? 8.852 -3.453 -7.959 1.00 97.38 86 ILE A O 1
ATOM 652 N N . TYR A 1 87 ? 7.987 -2.085 -6.416 1.00 97.44 87 TYR A N 1
ATOM 653 C CA . TYR A 1 87 ? 9.010 -2.362 -5.417 1.00 97.44 87 TYR A CA 1
ATOM 654 C C . TYR A 1 87 ? 8.411 -3.125 -4.248 1.00 97.44 87 TYR A C 1
ATOM 656 O O . TYR A 1 87 ? 7.514 -2.624 -3.580 1.00 97.44 87 TYR A O 1
ATOM 664 N N . ILE A 1 88 ? 8.932 -4.325 -3.985 1.00 97.31 88 ILE A N 1
ATOM 665 C CA . ILE A 1 88 ? 8.507 -5.158 -2.855 1.00 97.31 88 ILE A CA 1
ATOM 666 C C . ILE A 1 88 ? 9.609 -5.179 -1.808 1.00 97.31 88 ILE A C 1
ATOM 668 O O . ILE A 1 88 ? 10.752 -5.547 -2.108 1.00 97.31 88 ILE A O 1
ATOM 672 N N . GLY A 1 89 ? 9.282 -4.787 -0.582 1.00 94.06 89 GLY A N 1
ATOM 673 C CA . GLY A 1 89 ? 10.264 -4.682 0.483 1.00 94.06 89 GLY A CA 1
ATOM 674 C C . GLY A 1 89 ? 9.779 -3.943 1.719 1.00 94.06 89 GLY A C 1
ATOM 675 O O . GLY A 1 89 ? 8.595 -3.669 1.884 1.00 94.06 89 GLY A O 1
ATOM 676 N N . SER A 1 90 ? 10.728 -3.659 2.605 1.00 93.00 90 SER A N 1
ATOM 677 C CA . SER A 1 90 ? 10.493 -2.904 3.836 1.00 93.00 90 SER A CA 1
ATOM 678 C C . SER A 1 90 ? 11.791 -2.351 4.408 1.00 93.00 90 SER A C 1
ATOM 680 O O . SER A 1 90 ? 12.863 -2.901 4.131 1.00 93.00 90 SER A O 1
ATOM 682 N N . ASN A 1 91 ? 11.706 -1.325 5.258 1.00 86.69 91 ASN A N 1
ATOM 683 C CA . ASN A 1 91 ? 12.853 -0.749 5.979 1.00 86.69 91 ASN A CA 1
ATOM 684 C C . ASN A 1 91 ? 14.053 -0.416 5.058 1.00 86.69 91 ASN A C 1
ATOM 686 O O . ASN A 1 91 ? 15.204 -0.715 5.379 1.00 86.69 91 ASN A O 1
ATOM 690 N N . GLY A 1 92 ? 13.791 0.155 3.879 1.00 85.94 92 GLY A N 1
ATOM 691 C CA . GLY A 1 92 ? 14.833 0.552 2.922 1.00 85.94 92 GLY A CA 1
ATOM 692 C C . GLY A 1 92 ? 15.438 -0.589 2.094 1.00 85.94 92 GLY A C 1
ATOM 693 O O . GLY A 1 92 ? 16.274 -0.334 1.230 1.00 85.94 92 GLY A O 1
ATOM 694 N N . SER A 1 93 ? 15.025 -1.842 2.312 1.00 93.06 93 SER A N 1
ATOM 695 C CA . SER A 1 93 ? 15.417 -2.974 1.471 1.00 93.06 93 SER A CA 1
ATOM 696 C C . SER A 1 93 ? 14.280 -3.325 0.521 1.00 93.06 93 SER A C 1
ATOM 698 O O . SER A 1 93 ? 13.303 -3.954 0.926 1.00 93.06 93 SER A O 1
ATOM 700 N N . PHE A 1 94 ? 14.419 -2.915 -0.740 1.00 96.00 94 PHE A N 1
ATOM 701 C CA . PHE A 1 94 ? 13.415 -3.115 -1.782 1.00 96.00 94 PHE A CA 1
ATOM 702 C C . PHE A 1 94 ? 13.984 -3.878 -2.970 1.00 96.00 94 PHE A C 1
ATOM 704 O O . PHE A 1 94 ? 15.113 -3.647 -3.407 1.00 96.00 94 PHE A O 1
ATOM 711 N N . ARG A 1 95 ? 13.171 -4.776 -3.525 1.00 97.00 95 ARG A N 1
ATOM 712 C CA . ARG A 1 95 ? 13.429 -5.423 -4.808 1.00 97.00 95 ARG A CA 1
ATOM 713 C C . ARG A 1 95 ? 12.484 -4.851 -5.857 1.00 97.00 95 ARG A C 1
ATOM 715 O O . ARG A 1 95 ? 11.273 -4.880 -5.658 1.00 97.00 95 ARG A O 1
ATOM 722 N N . ALA A 1 96 ? 13.051 -4.384 -6.965 1.00 96.94 96 ALA A N 1
ATOM 723 C CA . ALA A 1 96 ? 12.299 -3.904 -8.115 1.00 96.94 96 ALA A CA 1
ATOM 724 C C . ALA A 1 96 ? 11.809 -5.065 -8.992 1.00 96.94 96 ALA A C 1
ATOM 726 O O . ALA A 1 96 ? 12.539 -6.032 -9.230 1.00 96.94 96 ALA A O 1
ATOM 727 N N . TYR A 1 97 ? 10.594 -4.926 -9.502 1.00 96.25 97 TYR A N 1
ATOM 728 C CA . TYR A 1 97 ? 9.951 -5.796 -10.475 1.00 96.25 97 TYR A CA 1
ATOM 729 C C . TYR A 1 97 ? 9.398 -4.926 -11.609 1.00 96.25 97 TYR A C 1
ATOM 731 O O . TYR A 1 97 ? 8.847 -3.859 -11.330 1.00 96.25 97 TYR A O 1
ATOM 739 N N . PRO A 1 98 ? 9.534 -5.341 -12.877 1.00 94.25 98 PRO A N 1
ATOM 740 C CA . PRO A 1 98 ? 9.037 -4.551 -13.995 1.00 94.25 98 PRO A CA 1
ATOM 741 C C . PRO A 1 98 ? 7.509 -4.444 -13.938 1.00 94.25 98 PRO A C 1
ATOM 743 O O . PRO A 1 98 ? 6.825 -5.448 -13.729 1.00 94.25 98 PRO A O 1
ATOM 746 N N . TYR A 1 99 ? 6.972 -3.241 -14.146 1.00 93.56 99 TYR A N 1
ATOM 747 C CA . TYR A 1 99 ? 5.538 -3.063 -14.354 1.00 93.56 99 TYR A CA 1
ATOM 748 C C . TYR A 1 99 ? 5.162 -3.487 -15.778 1.00 93.56 99 TYR A C 1
ATOM 750 O O . TYR A 1 99 ? 5.755 -3.023 -16.749 1.00 93.56 99 TYR A O 1
ATOM 758 N N . ALA A 1 100 ? 4.167 -4.367 -15.899 1.00 86.44 100 ALA A N 1
ATOM 759 C CA . ALA A 1 100 ? 3.679 -4.893 -17.177 1.00 86.44 100 ALA A CA 1
ATOM 760 C C . ALA A 1 100 ? 2.202 -4.535 -17.450 1.00 86.44 100 ALA A C 1
ATOM 762 O O . ALA A 1 100 ? 1.552 -5.190 -18.260 1.00 86.44 100 ALA A O 1
ATOM 763 N N . GLY A 1 101 ? 1.653 -3.527 -16.760 1.00 76.56 101 GLY A N 1
ATOM 764 C CA . GLY A 1 101 ? 0.214 -3.218 -16.757 1.00 76.56 101 GLY A CA 1
ATOM 765 C C . GLY A 1 101 ? -0.283 -2.276 -17.864 1.00 76.56 101 GLY A C 1
ATOM 766 O O . GLY A 1 101 ? -1.368 -1.719 -17.729 1.00 76.56 101 GLY A O 1
ATOM 767 N N . GLY A 1 102 ? 0.480 -2.092 -18.948 1.00 78.88 102 GLY A N 1
ATOM 768 C CA . GLY A 1 102 ? 0.092 -1.289 -20.120 1.00 78.88 102 GLY A CA 1
ATOM 769 C C . GLY A 1 102 ? 0.721 0.108 -20.184 1.00 78.88 102 GLY A C 1
ATOM 770 O O . GLY A 1 102 ? 1.577 0.449 -19.371 1.00 78.88 102 GLY A O 1
ATOM 771 N N . ASP A 1 103 ? 0.291 0.903 -21.170 1.00 79.50 103 ASP A N 1
ATOM 772 C CA . ASP A 1 103 ? 0.941 2.171 -21.555 1.00 79.50 103 ASP A CA 1
ATOM 773 C C . ASP A 1 103 ? 0.700 3.329 -20.571 1.00 79.50 103 ASP A C 1
ATOM 775 O O . ASP A 1 103 ? 1.455 4.299 -20.552 1.00 79.50 103 ASP A O 1
ATOM 779 N N . ILE A 1 104 ? -0.356 3.247 -19.752 1.00 86.69 104 ILE A N 1
ATOM 780 C CA . ILE A 1 104 ? -0.696 4.274 -18.759 1.00 86.69 104 ILE A CA 1
ATOM 781 C C . ILE A 1 104 ? -0.401 3.733 -17.362 1.00 86.69 104 ILE A C 1
ATOM 783 O O . ILE A 1 104 ? -0.943 2.710 -16.937 1.00 86.69 104 ILE A O 1
ATOM 787 N N . VAL A 1 105 ? 0.446 4.456 -16.633 1.00 93.81 105 VAL A N 1
ATOM 788 C CA . VAL A 1 105 ? 0.813 4.151 -15.249 1.00 93.81 105 VAL A CA 1
ATOM 789 C C . VAL A 1 105 ? -0.021 5.031 -14.321 1.00 93.81 105 VAL A C 1
ATOM 791 O O . VAL A 1 105 ? 0.075 6.255 -14.360 1.00 93.81 105 VAL A O 1
ATOM 794 N N . THR A 1 106 ? -0.845 4.405 -13.483 1.00 95.25 106 THR A N 1
ATOM 795 C CA . THR A 1 106 ? -1.670 5.065 -12.457 1.00 95.25 106 THR A CA 1
ATOM 796 C C . THR A 1 106 ? -1.348 4.479 -11.080 1.00 95.25 106 THR A C 1
ATOM 798 O O . THR A 1 106 ? -0.855 3.348 -11.012 1.00 95.25 106 THR A O 1
ATOM 801 N N . PRO A 1 107 ? -1.602 5.199 -9.973 1.00 97.12 107 PRO A N 1
ATOM 802 C CA . PRO A 1 107 ? -1.406 4.643 -8.637 1.00 97.12 107 PRO A CA 1
ATOM 803 C C . PRO A 1 107 ? -2.160 3.322 -8.441 1.00 97.12 107 PRO A C 1
ATOM 805 O O . PRO A 1 107 ? -1.592 2.342 -7.961 1.00 97.12 107 PRO A O 1
ATOM 808 N N . GLU A 1 108 ? -3.411 3.263 -8.891 1.00 97.56 108 GLU A N 1
ATOM 809 C CA . GLU A 1 108 ? -4.260 2.077 -8.826 1.00 97.56 108 GLU A CA 1
ATOM 810 C C . GLU A 1 108 ? -3.708 0.931 -9.663 1.00 97.56 108 GLU A C 1
ATOM 812 O O . GLU A 1 108 ? -3.708 -0.207 -9.200 1.00 97.56 108 GLU A O 1
ATOM 817 N N . SER A 1 109 ? -3.205 1.201 -10.872 1.00 96.62 109 SER A N 1
ATOM 818 C CA . SER A 1 109 ? -2.655 0.141 -11.719 1.00 96.62 109 SER A CA 1
ATOM 819 C C . SER A 1 109 ? -1.353 -0.436 -11.158 1.00 96.62 109 SER A C 1
ATOM 821 O O . SER A 1 109 ? -1.133 -1.642 -11.272 1.00 96.62 109 SER A O 1
ATOM 823 N N . LEU A 1 110 ? -0.524 0.368 -10.480 1.00 97.88 110 LEU A N 1
ATOM 824 C CA . LEU A 1 110 ? 0.644 -0.135 -9.746 1.00 97.88 110 LEU A CA 1
ATOM 825 C C . LEU A 1 110 ? 0.244 -0.978 -8.529 1.00 97.88 110 LEU A C 1
ATOM 827 O O . LEU A 1 110 ? 0.844 -2.029 -8.300 1.00 97.88 110 LEU A O 1
ATOM 831 N N . ILE A 1 111 ? -0.774 -0.557 -7.768 1.00 98.00 111 ILE A N 1
ATOM 832 C CA . ILE A 1 111 ? -1.292 -1.321 -6.619 1.00 98.00 111 ILE A CA 1
ATOM 833 C C . ILE A 1 111 ? -1.919 -2.641 -7.088 1.00 98.00 111 ILE A C 1
ATOM 835 O O . ILE A 1 111 ? -1.643 -3.690 -6.508 1.00 98.00 111 ILE A O 1
ATOM 839 N N . ALA A 1 112 ? -2.696 -2.624 -8.171 1.00 96.81 112 ALA A N 1
ATOM 840 C CA . ALA A 1 112 ? -3.280 -3.827 -8.760 1.00 96.81 112 ALA A CA 1
ATOM 841 C C . ALA A 1 112 ? -2.194 -4.792 -9.258 1.00 96.81 112 ALA A C 1
ATOM 843 O O . ALA A 1 112 ? -2.198 -5.969 -8.906 1.00 96.81 112 ALA A O 1
ATOM 844 N N . ALA A 1 113 ? -1.194 -4.291 -9.987 1.00 96.38 113 ALA A N 1
ATOM 845 C CA . ALA A 1 113 ? -0.084 -5.122 -10.439 1.00 96.38 113 ALA A CA 1
ATOM 846 C C . ALA A 1 113 ? 0.751 -5.674 -9.265 1.00 96.38 113 ALA A C 1
ATOM 848 O O . ALA A 1 113 ? 1.277 -6.785 -9.344 1.00 96.38 113 ALA A O 1
ATOM 849 N N . MET A 1 114 ? 0.848 -4.940 -8.149 1.00 97.19 114 MET A N 1
ATOM 850 C CA . MET A 1 114 ? 1.457 -5.434 -6.911 1.00 97.19 114 MET A CA 1
ATOM 851 C C . MET A 1 114 ? 0.639 -6.571 -6.291 1.00 97.19 114 MET A C 1
ATOM 853 O O . MET A 1 114 ? 1.225 -7.569 -5.862 1.00 97.19 114 MET A O 1
ATOM 857 N N . ALA A 1 115 ? -0.690 -6.458 -6.268 1.00 96.19 115 ALA A N 1
ATOM 858 C CA . ALA A 1 115 ? -1.581 -7.524 -5.812 1.00 96.19 115 ALA A CA 1
ATOM 859 C C . ALA A 1 115 ? -1.404 -8.790 -6.666 1.00 96.19 115 ALA A C 1
ATOM 861 O O . ALA A 1 115 ? -1.187 -9.872 -6.122 1.00 96.19 115 ALA A O 1
ATOM 862 N N . ASP A 1 116 ? -1.367 -8.655 -7.993 1.00 94.62 116 ASP A N 1
ATOM 863 C CA . ASP A 1 116 ? -1.166 -9.778 -8.920 1.00 94.62 116 ASP A CA 1
ATOM 864 C C . ASP A 1 116 ? 0.212 -10.437 -8.769 1.00 94.62 116 ASP A C 1
ATOM 866 O O . ASP A 1 116 ? 0.355 -11.667 -8.853 1.00 94.62 116 ASP A O 1
ATOM 870 N N . LEU A 1 117 ? 1.248 -9.625 -8.548 1.00 94.75 117 LEU A N 1
ATOM 871 C CA . LEU A 1 117 ? 2.616 -10.089 -8.344 1.00 94.75 117 LEU A CA 1
ATOM 872 C C . LEU A 1 117 ? 2.740 -10.895 -7.045 1.00 94.75 117 LEU A C 1
ATOM 874 O O . LEU A 1 117 ? 3.316 -11.983 -7.049 1.00 94.75 117 LEU A O 1
ATOM 878 N N . THR A 1 118 ? 2.202 -10.363 -5.949 1.00 95.06 118 THR A N 1
ATOM 879 C CA . THR A 1 118 ? 2.433 -10.867 -4.585 1.00 95.06 118 THR A CA 1
ATOM 880 C C . THR A 1 118 ? 1.372 -11.844 -4.092 1.00 95.06 118 THR A C 1
ATOM 882 O O . THR A 1 118 ? 1.640 -12.644 -3.198 1.00 95.06 118 THR A O 1
ATOM 885 N N . GLY A 1 119 ? 0.169 -11.794 -4.659 1.00 94.19 119 GLY A N 1
ATOM 886 C CA . GLY A 1 119 ? -1.003 -12.498 -4.151 1.00 94.19 119 GLY A CA 1
ATOM 887 C C . GLY A 1 119 ? -1.645 -11.838 -2.929 1.00 94.19 119 GLY A C 1
ATOM 888 O O . GLY A 1 119 ? -2.500 -12.460 -2.298 1.00 94.19 119 GLY A O 1
ATOM 889 N N . TRP A 1 120 ? -1.244 -10.625 -2.547 1.00 95.25 120 TRP A N 1
ATOM 890 C CA . TRP A 1 120 ? -1.921 -9.872 -1.490 1.00 95.25 120 TRP A CA 1
ATOM 891 C C . TRP A 1 120 ? -3.258 -9.335 -2.004 1.00 95.25 120 TRP A C 1
ATOM 893 O O . TRP A 1 120 ? -3.333 -8.821 -3.117 1.00 95.25 120 TRP A O 1
ATOM 903 N N . ASN A 1 121 ? -4.312 -9.406 -1.188 1.00 95.69 121 ASN A N 1
ATOM 904 C CA . ASN A 1 121 ? -5.516 -8.627 -1.449 1.00 95.69 121 ASN A CA 1
ATOM 905 C C . ASN A 1 121 ? -5.202 -7.168 -1.084 1.00 95.69 121 ASN A C 1
ATOM 907 O O . ASN A 1 121 ? -5.014 -6.854 0.091 1.00 95.69 121 ASN A O 1
ATOM 911 N N . LEU A 1 122 ? -5.152 -6.291 -2.086 1.00 97.62 122 LEU A N 1
ATOM 912 C CA . LEU A 1 122 ? -4.923 -4.853 -1.923 1.00 97.62 122 LEU A CA 1
ATOM 913 C C . LEU A 1 122 ? -6.154 -4.032 -2.339 1.00 97.62 122 LEU A C 1
ATOM 915 O O . LEU A 1 122 ? -6.009 -2.927 -2.858 1.00 97.62 122 LEU A O 1
ATOM 919 N N . ASP A 1 123 ? -7.358 -4.574 -2.127 1.00 97.44 123 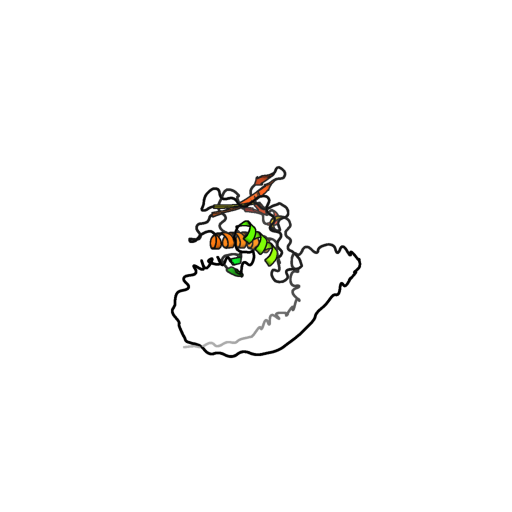ASP A N 1
ATOM 920 C CA . ASP A 1 123 ? -8.619 -3.911 -2.456 1.00 97.44 123 ASP A CA 1
ATOM 921 C C . ASP A 1 123 ? -8.680 -2.503 -1.849 1.00 97.44 123 ASP A C 1
ATOM 923 O O . ASP A 1 123 ? -8.410 -2.289 -0.658 1.00 97.44 123 ASP A O 1
ATOM 927 N N . LEU A 1 124 ? -9.096 -1.546 -2.673 1.00 98.38 124 LEU A N 1
ATOM 928 C CA . LEU A 1 124 ? -9.277 -0.153 -2.286 1.00 98.38 124 LEU A CA 1
ATOM 929 C C . LEU A 1 124 ? -10.759 0.142 -2.034 1.00 98.38 124 LEU A C 1
ATOM 931 O O . LEU A 1 124 ? -11.637 -0.386 -2.716 1.00 98.38 124 LEU A O 1
ATOM 935 N N . ALA A 1 125 ? -11.042 0.985 -1.043 1.00 97.38 125 ALA A N 1
ATOM 936 C CA . ALA A 1 125 ? -12.398 1.447 -0.746 1.00 97.38 125 ALA A CA 1
ATOM 937 C C . ALA A 1 125 ? -12.870 2.531 -1.733 1.00 97.38 125 ALA A C 1
ATOM 939 O O . ALA A 1 125 ? -14.066 2.677 -1.972 1.00 97.38 125 ALA A O 1
ATOM 940 N N . GLU A 1 126 ? -11.928 3.277 -2.309 1.00 96.12 126 GLU A N 1
ATOM 941 C CA . GLU A 1 126 ? -12.139 4.336 -3.296 1.00 96.12 126 GLU A CA 1
ATOM 942 C C . GLU A 1 126 ? -10.871 4.523 -4.146 1.00 96.12 126 GLU A C 1
ATOM 944 O O . GLU A 1 126 ? -9.825 3.941 -3.850 1.00 96.12 126 GLU A O 1
ATOM 949 N N . SER A 1 127 ? -10.962 5.335 -5.202 1.00 96.81 127 SER A N 1
ATOM 950 C CA . SER A 1 127 ? -9.805 5.722 -6.017 1.00 96.81 127 SER A CA 1
ATOM 951 C C . SER A 1 127 ? -8.737 6.443 -5.192 1.00 96.81 127 SER A C 1
ATOM 953 O O . SER A 1 127 ? -9.039 7.129 -4.215 1.00 96.81 127 SER A O 1
ATOM 955 N N . VAL A 1 128 ? -7.481 6.323 -5.609 1.00 97.75 128 VAL A N 1
ATOM 956 C CA . VAL A 1 128 ? -6.359 7.030 -4.993 1.00 97.75 128 VAL A CA 1
ATOM 957 C C . VAL A 1 128 ? -6.446 8.504 -5.379 1.00 97.75 128 VAL A C 1
ATOM 959 O O . VAL A 1 128 ? -6.470 8.862 -6.555 1.00 97.75 128 VAL A O 1
ATOM 962 N N . THR A 1 129 ? -6.486 9.383 -4.381 1.00 94.31 129 THR A N 1
ATOM 963 C CA . THR A 1 129 ? -6.639 10.832 -4.589 1.00 94.31 129 THR A CA 1
ATOM 964 C C . THR A 1 129 ? -5.561 11.616 -3.860 1.00 94.31 129 THR A C 1
ATOM 966 O O . THR A 1 129 ? -5.225 11.278 -2.726 1.00 94.31 129 THR A O 1
ATOM 969 N N . GLY A 1 130 ? -5.072 12.697 -4.462 1.00 91.81 130 GLY A N 1
ATOM 970 C CA . GLY A 1 130 ? -4.220 13.688 -3.804 1.00 91.81 130 GLY A CA 1
ATOM 971 C C . GLY A 1 130 ? -5.000 14.926 -3.376 1.00 91.81 130 GLY A C 1
ATOM 972 O O . GLY A 1 130 ? -5.931 15.339 -4.067 1.00 91.81 130 GLY A O 1
ATOM 973 N N . GLU A 1 131 ? -4.610 15.546 -2.263 1.00 89.75 131 GLU A N 1
ATOM 974 C CA . GLU A 1 131 ? -5.087 16.893 -1.909 1.00 89.75 131 GLU A CA 1
ATOM 975 C C . GLU A 1 131 ? -4.398 17.972 -2.766 1.00 89.75 131 GLU A C 1
ATOM 977 O O . GLU A 1 131 ? -4.945 19.048 -3.002 1.00 89.75 131 GLU A O 1
ATOM 982 N N . ASN A 1 132 ? -3.186 17.669 -3.233 1.00 90.50 132 ASN A N 1
ATOM 983 C CA . ASN A 1 132 ? -2.329 18.477 -4.097 1.00 90.50 132 ASN A CA 1
ATOM 984 C C . ASN A 1 132 ? -1.397 17.566 -4.924 1.00 90.50 132 ASN A C 1
ATOM 986 O O . ASN A 1 132 ? -1.419 16.346 -4.768 1.00 90.50 132 ASN A O 1
ATOM 990 N N . GLU A 1 133 ? -0.563 18.159 -5.780 1.00 89.94 133 GLU A N 1
ATOM 991 C CA . GLU A 1 133 ? 0.325 17.450 -6.717 1.00 89.94 133 GLU A CA 1
ATOM 992 C C . GLU A 1 133 ? 1.432 16.606 -6.055 1.00 89.94 133 GLU A C 1
ATOM 994 O O . GLU A 1 133 ? 1.914 15.656 -6.664 1.00 89.94 133 GLU A O 1
ATOM 999 N N . ASN A 1 134 ? 1.781 16.887 -4.794 1.00 94.06 134 ASN A N 1
ATOM 1000 C CA . ASN A 1 134 ? 2.776 16.147 -4.011 1.00 94.06 134 ASN A CA 1
ATOM 1001 C C . ASN A 1 134 ? 2.129 15.306 -2.901 1.00 94.06 134 ASN A C 1
ATOM 1003 O O . ASN A 1 134 ? 2.772 15.000 -1.892 1.00 94.06 134 ASN A O 1
ATOM 1007 N N . SER A 1 135 ? 0.865 14.904 -3.061 1.00 96.56 135 SER A N 1
ATOM 1008 C CA . SER A 1 135 ? 0.198 14.008 -2.114 1.00 96.56 135 SER A CA 1
ATOM 1009 C C . SER A 1 135 ? -0.631 12.937 -2.812 1.00 96.56 135 SER A C 1
ATOM 1011 O O . SER A 1 135 ? -1.283 13.206 -3.814 1.0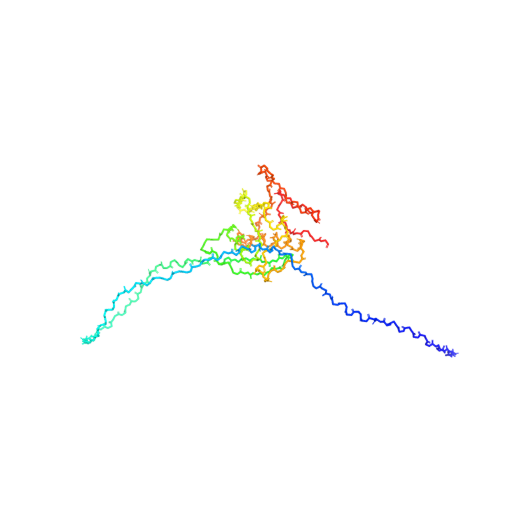0 96.56 135 SER A O 1
ATOM 1013 N N . LEU A 1 136 ? -0.648 11.726 -2.254 1.00 97.94 136 LEU A N 1
ATOM 1014 C CA . LEU A 1 136 ? -1.596 10.669 -2.614 1.00 97.94 136 LEU A CA 1
ATOM 1015 C C . LEU A 1 136 ? -2.129 10.006 -1.347 1.00 97.94 136 LEU A C 1
ATOM 1017 O O . LEU A 1 136 ? -1.376 9.705 -0.426 1.00 97.94 136 LEU A O 1
ATOM 1021 N N . THR A 1 137 ? -3.428 9.734 -1.323 1.00 98.12 137 THR A N 1
ATOM 1022 C CA . THR A 1 137 ? -4.101 8.996 -0.255 1.00 98.12 137 THR A CA 1
ATOM 1023 C C . THR A 1 137 ? -4.587 7.663 -0.791 1.00 98.12 137 THR A C 1
ATOM 1025 O O . THR A 1 137 ? -5.409 7.622 -1.706 1.00 98.12 137 THR A O 1
ATOM 1028 N N . VAL A 1 138 ? -4.119 6.574 -0.187 1.00 98.50 138 VAL A N 1
ATOM 1029 C CA . VAL A 1 138 ? -4.568 5.212 -0.481 1.00 98.50 138 VAL A CA 1
ATOM 1030 C C . VAL A 1 138 ? -5.545 4.780 0.611 1.00 98.50 138 VAL A C 1
ATOM 1032 O O . VAL A 1 138 ? -5.189 4.703 1.791 1.00 98.50 138 VAL A O 1
ATOM 1035 N N . CYS A 1 139 ? -6.794 4.518 0.225 1.00 98.19 139 CYS A N 1
ATOM 1036 C CA . CYS A 1 139 ? -7.838 4.080 1.145 1.00 98.19 139 CYS A CA 1
ATOM 1037 C C . CYS A 1 139 ? -8.121 2.589 0.954 1.00 98.19 139 CYS A C 1
ATOM 1039 O O . CYS A 1 139 ? -8.682 2.188 -0.065 1.00 98.19 139 CYS A O 1
ATOM 1041 N N . PHE A 1 140 ? -7.746 1.755 1.922 1.00 98.25 140 PHE A N 1
ATOM 1042 C CA . PHE A 1 140 ? -7.949 0.310 1.827 1.00 98.25 140 PHE A CA 1
ATOM 1043 C C . PHE A 1 140 ? -9.376 -0.091 2.190 1.00 98.25 140 PHE A C 1
ATOM 1045 O O . PHE A 1 140 ? -9.930 0.357 3.201 1.00 98.25 140 PHE A O 1
ATOM 1052 N N . ALA A 1 141 ? -9.940 -1.015 1.418 1.00 97.12 141 ALA A N 1
ATOM 1053 C CA . ALA A 1 141 ? -11.168 -1.700 1.782 1.00 97.12 141 ALA A CA 1
ATOM 1054 C C . ALA A 1 141 ? -10.926 -2.655 2.958 1.00 97.12 141 ALA A C 1
ATOM 1056 O O . ALA A 1 141 ? -9.824 -3.166 3.166 1.00 97.12 141 ALA A O 1
ATOM 1057 N N . ARG A 1 142 ? -11.988 -2.970 3.709 1.00 94.31 142 ARG A N 1
ATOM 1058 C CA . ARG A 1 142 ? -11.919 -3.934 4.821 1.00 94.31 142 ARG A CA 1
ATOM 1059 C C . ARG A 1 142 ? -11.607 -5.373 4.379 1.00 94.31 142 ARG A C 1
ATOM 1061 O O . ARG A 1 142 ? -11.248 -6.184 5.225 1.00 94.31 142 ARG A O 1
ATOM 1068 N N . SER A 1 143 ? -11.717 -5.685 3.085 1.00 93.69 143 SER A N 1
ATOM 1069 C CA . SER A 1 143 ? -11.294 -6.965 2.497 1.00 93.69 143 SER A CA 1
ATOM 1070 C C . SER A 1 143 ? -9.775 -7.089 2.310 1.00 93.69 143 SER A C 1
ATOM 1072 O O . SER A 1 143 ? -9.284 -8.209 2.162 1.00 93.69 143 SER A O 1
ATOM 1074 N N . CYS A 1 144 ? -9.027 -5.980 2.371 1.00 95.00 144 CYS A N 1
ATOM 1075 C CA . CYS A 1 144 ? -7.576 -5.953 2.193 1.00 95.00 144 CYS A CA 1
ATOM 1076 C C . CYS A 1 144 ? -6.845 -6.889 3.175 1.00 95.00 144 CYS A C 1
ATOM 1078 O O . CYS A 1 144 ? -7.241 -7.072 4.333 1.00 95.00 144 CYS A O 1
ATOM 1080 N N . SER A 1 145 ? -5.718 -7.444 2.728 1.00 94.69 145 SER A N 1
ATOM 1081 C CA . SER A 1 145 ? -4.788 -8.276 3.497 1.00 94.69 145 SER A CA 1
ATOM 1082 C C . SER A 1 145 ? -4.313 -7.625 4.800 1.00 94.69 145 SER A C 1
ATOM 1084 O O . SER A 1 145 ? -3.987 -8.345 5.742 1.00 94.69 145 SER A O 1
ATOM 1086 N N . LEU A 1 146 ? -4.339 -6.291 4.902 1.00 93.44 146 LEU A N 1
ATOM 1087 C CA . LEU A 1 146 ? -4.080 -5.566 6.154 1.00 93.44 146 LEU A CA 1
ATOM 1088 C C . LEU A 1 146 ? -5.074 -5.912 7.273 1.00 93.44 146 LEU A C 1
ATOM 1090 O O . LEU A 1 146 ? -4.702 -5.891 8.440 1.00 93.44 146 LEU A O 1
ATOM 1094 N N . PHE A 1 147 ? -6.321 -6.244 6.933 1.00 92.44 147 PHE A N 1
ATOM 1095 C CA . PHE A 1 147 ? -7.375 -6.542 7.909 1.00 92.44 147 PHE A CA 1
ATOM 1096 C C . PHE A 1 147 ? -7.685 -8.032 8.000 1.00 92.44 147 PHE A C 1
ATOM 1098 O O . PHE A 1 147 ? -8.016 -8.535 9.072 1.00 92.44 147 PHE A O 1
ATOM 1105 N N . THR A 1 148 ? -7.559 -8.759 6.890 1.00 89.88 148 THR A N 1
ATOM 1106 C CA . THR A 1 148 ? -7.784 -10.210 6.883 1.00 89.88 148 THR A CA 1
ATOM 1107 C C . THR A 1 148 ? -6.563 -10.980 7.384 1.00 89.88 148 THR A C 1
ATOM 1109 O O . THR A 1 148 ? -6.707 -12.079 7.917 1.00 89.88 148 THR A O 1
ATOM 1112 N N . GLY A 1 149 ? -5.359 -10.408 7.259 1.00 82.25 149 GLY A N 1
ATOM 1113 C CA . GLY A 1 149 ? -4.101 -11.039 7.659 1.00 82.25 149 GLY A CA 1
ATOM 1114 C C . GLY A 1 149 ? -3.693 -12.216 6.771 1.00 82.25 149 GLY A C 1
ATOM 1115 O O . GLY A 1 149 ? -2.965 -13.094 7.232 1.00 82.25 149 GLY A O 1
ATOM 1116 N N . THR A 1 150 ? -4.190 -12.272 5.532 1.00 80.50 150 THR A N 1
ATOM 1117 C CA . THR A 1 150 ? -3.991 -13.411 4.624 1.00 80.50 150 THR A CA 1
ATOM 1118 C C . THR A 1 150 ? -3.444 -12.989 3.265 1.00 80.50 150 THR A C 1
ATOM 1120 O O . THR A 1 150 ? -3.680 -11.867 2.825 1.00 80.50 150 THR A O 1
ATOM 1123 N N . ALA A 1 151 ? -2.731 -13.897 2.597 1.00 80.38 151 ALA A N 1
ATOM 1124 C CA . ALA A 1 151 ? -2.313 -13.785 1.199 1.00 80.38 151 ALA A CA 1
ATOM 1125 C C . ALA A 1 151 ? -2.796 -15.006 0.394 1.00 80.38 151 ALA A C 1
ATOM 1127 O O . ALA A 1 151 ? -3.168 -16.033 0.972 1.00 80.38 151 ALA A O 1
ATOM 1128 N N . SER A 1 152 ? -2.794 -14.907 -0.935 1.00 79.00 152 SER A N 1
ATOM 1129 C CA . SER A 1 152 ? -3.117 -16.029 -1.821 1.00 79.00 152 SER A CA 1
ATOM 1130 C C . SER A 1 152 ? -2.095 -17.162 -1.686 1.00 79.00 152 SER A C 1
ATOM 1132 O O . SER A 1 152 ? -0.885 -16.932 -1.704 1.00 79.00 152 SER A O 1
ATOM 1134 N N . ALA A 1 153 ? -2.587 -18.401 -1.602 1.00 73.12 153 ALA A N 1
ATOM 1135 C CA . ALA A 1 153 ? -1.761 -19.608 -1.556 1.00 73.12 153 ALA A CA 1
ATOM 1136 C C . ALA A 1 153 ? -0.957 -19.855 -2.845 1.00 73.12 153 ALA A C 1
ATOM 1138 O O . ALA A 1 153 ? 0.040 -20.569 -2.825 1.00 73.12 153 ALA A O 1
ATOM 1139 N N . GLU A 1 154 ? -1.377 -19.268 -3.965 1.00 73.19 154 GLU A N 1
ATOM 1140 C CA . GLU A 1 154 ? -0.837 -19.569 -5.297 1.00 73.19 154 GLU A CA 1
ATOM 1141 C C . GLU A 1 154 ? 0.494 -18.858 -5.595 1.00 73.19 154 GLU A C 1
ATOM 1143 O O . GLU A 1 154 ? 1.139 -19.125 -6.610 1.00 73.19 154 GLU A O 1
ATOM 1148 N N . LYS A 1 155 ? 0.921 -17.935 -4.726 1.00 82.38 155 LYS A N 1
ATOM 1149 C CA . LYS A 1 155 ? 2.097 -17.080 -4.939 1.00 82.38 155 LYS A CA 1
ATOM 1150 C C . LYS A 1 155 ? 3.213 -17.424 -3.958 1.00 82.38 155 LYS A C 1
ATOM 1152 O O . LYS A 1 155 ? 3.579 -16.643 -3.085 1.00 82.38 155 LYS A O 1
ATOM 1157 N N . GLU A 1 156 ? 3.821 -18.593 -4.159 1.00 76.44 156 GLU A N 1
ATOM 1158 C CA . GLU A 1 156 ? 4.912 -19.100 -3.309 1.00 76.44 156 GLU A CA 1
ATOM 1159 C C . GLU A 1 156 ? 6.155 -18.191 -3.269 1.00 76.44 156 GLU A C 1
ATOM 1161 O O . GLU A 1 156 ? 6.941 -18.263 -2.326 1.00 76.44 156 GLU A O 1
ATOM 1166 N N . ALA A 1 157 ? 6.338 -17.321 -4.269 1.00 84.62 157 ALA A N 1
ATOM 1167 C CA . ALA A 1 157 ? 7.468 -16.393 -4.344 1.00 84.62 157 ALA A CA 1
ATOM 1168 C C . ALA A 1 157 ? 7.433 -15.281 -3.276 1.00 84.62 157 ALA A C 1
ATOM 1170 O O . ALA A 1 157 ? 8.471 -14.671 -3.006 1.00 84.62 157 ALA A O 1
ATOM 1171 N N . PHE A 1 158 ? 6.274 -15.037 -2.652 1.00 87.50 158 PHE A N 1
ATOM 1172 C CA . PHE A 1 158 ? 6.075 -13.995 -1.641 1.00 87.50 158 PHE A CA 1
ATOM 1173 C C . PHE A 1 158 ? 5.476 -14.577 -0.351 1.00 87.50 158 PHE A C 1
ATOM 1175 O O . PHE A 1 158 ? 4.363 -14.225 0.041 1.00 87.50 158 PHE A O 1
ATOM 1182 N N . PRO A 1 159 ? 6.193 -15.488 0.335 1.00 84.94 159 PRO A N 1
ATOM 1183 C CA . PRO A 1 159 ? 5.668 -16.135 1.524 1.00 84.94 159 PRO A CA 1
ATOM 1184 C C . PRO A 1 159 ? 5.563 -15.143 2.688 1.00 84.94 159 PRO A C 1
ATOM 1186 O O . PRO A 1 159 ? 6.496 -14.394 2.995 1.00 84.94 159 PRO A O 1
ATOM 1189 N N . ILE A 1 160 ? 4.428 -15.192 3.378 1.00 83.25 160 ILE A N 1
ATOM 1190 C CA . ILE A 1 160 ? 4.127 -14.354 4.537 1.00 83.25 160 ILE A CA 1
ATOM 1191 C C . ILE A 1 160 ? 4.184 -15.205 5.798 1.00 83.25 160 ILE A C 1
ATOM 1193 O O . ILE A 1 160 ? 3.389 -16.128 5.952 1.00 83.25 160 ILE A O 1
ATOM 1197 N N . TYR A 1 161 ? 5.103 -14.901 6.715 1.00 84.50 161 TYR A N 1
ATOM 1198 C CA . TYR A 1 161 ? 5.314 -15.712 7.920 1.00 84.50 161 TYR A CA 1
ATOM 1199 C C . TYR A 1 161 ? 4.659 -15.126 9.175 1.00 84.50 161 TYR A C 1
ATOM 1201 O O . TYR A 1 161 ? 4.460 -15.844 10.156 1.00 84.50 161 TYR A O 1
ATOM 1209 N N . SER A 1 162 ? 4.317 -13.836 9.167 1.00 88.75 162 SER A N 1
ATOM 1210 C CA . SER A 1 162 ? 3.626 -13.167 10.270 1.00 88.75 162 SER A CA 1
ATOM 1211 C C . SER A 1 162 ? 2.795 -11.980 9.780 1.00 88.75 162 SER A C 1
ATOM 1213 O O . SER A 1 162 ? 3.046 -11.425 8.710 1.00 88.75 162 SER A O 1
ATOM 1215 N N . LYS A 1 163 ? 1.815 -11.568 10.593 1.00 88.81 163 LYS A N 1
ATOM 1216 C CA . LYS A 1 163 ? 1.009 -10.368 10.335 1.00 88.81 163 LYS A CA 1
ATOM 1217 C C . LYS A 1 163 ? 1.849 -9.085 10.373 1.00 88.81 163 LYS A C 1
ATOM 1219 O O . LYS A 1 163 ? 1.684 -8.245 9.504 1.00 88.81 163 LYS A O 1
ATOM 1224 N N . ASP A 1 164 ? 2.805 -8.972 11.300 1.00 90.38 164 ASP A N 1
ATOM 1225 C CA . ASP A 1 164 ? 3.757 -7.845 11.333 1.00 90.38 164 ASP A CA 1
ATOM 1226 C C . ASP A 1 164 ? 4.549 -7.720 10.027 1.00 90.38 164 ASP A C 1
ATOM 1228 O O . ASP A 1 164 ? 4.606 -6.643 9.434 1.00 90.38 164 ASP A O 1
ATOM 1232 N N . GLN A 1 165 ? 5.081 -8.840 9.526 1.00 90.75 165 GLN A N 1
ATOM 1233 C CA . GLN A 1 165 ? 5.790 -8.858 8.253 1.00 90.75 165 GLN A CA 1
ATOM 1234 C C . GLN A 1 165 ? 4.868 -8.440 7.101 1.00 90.75 165 GLN A C 1
ATOM 1236 O O . GLN A 1 165 ? 5.284 -7.654 6.254 1.00 90.75 165 GLN A O 1
ATOM 1241 N N . LEU A 1 166 ? 3.632 -8.948 7.071 1.00 92.44 166 LEU A N 1
ATOM 1242 C CA . LEU A 1 166 ? 2.648 -8.605 6.045 1.00 92.44 166 LEU A CA 1
ATOM 1243 C C . LEU A 1 166 ? 2.345 -7.106 6.032 1.00 92.44 166 LEU A C 1
ATOM 1245 O O . LEU A 1 166 ? 2.441 -6.469 4.988 1.00 92.44 166 LEU A O 1
ATOM 1249 N N . TYR A 1 167 ? 2.002 -6.540 7.189 1.00 93.25 167 TYR A N 1
ATOM 1250 C CA . TYR A 1 167 ? 1.581 -5.145 7.295 1.00 93.25 167 TYR A CA 1
ATOM 1251 C C . TYR A 1 167 ? 2.705 -4.191 6.915 1.00 93.25 167 TYR A C 1
ATOM 1253 O O . TYR A 1 167 ? 2.493 -3.263 6.134 1.00 93.25 167 TYR A O 1
ATOM 1261 N N . ARG A 1 168 ? 3.915 -4.470 7.409 1.00 93.31 168 ARG A N 1
ATOM 1262 C CA . ARG A 1 168 ? 5.117 -3.725 7.050 1.00 93.31 168 ARG A CA 1
ATOM 1263 C C . ARG A 1 168 ? 5.387 -3.797 5.553 1.00 93.31 168 ARG A C 1
ATOM 1265 O O . ARG A 1 168 ? 5.588 -2.760 4.936 1.00 93.31 168 ARG A O 1
ATOM 1272 N N . GLN A 1 169 ? 5.374 -4.996 4.969 1.00 94.44 169 GLN A N 1
ATOM 1273 C CA . GLN A 1 169 ? 5.658 -5.148 3.544 1.00 94.44 169 GLN A CA 1
ATOM 1274 C C . GLN A 1 169 ? 4.620 -4.445 2.674 1.00 94.44 169 GLN A C 1
ATOM 1276 O O . GLN A 1 169 ? 5.022 -3.749 1.751 1.00 94.44 169 GLN A O 1
ATOM 1281 N N . ILE A 1 170 ? 3.322 -4.567 2.965 1.00 96.88 170 ILE A N 1
ATOM 1282 C CA . ILE A 1 170 ? 2.276 -3.897 2.178 1.00 96.88 170 ILE A CA 1
ATOM 1283 C C . ILE A 1 170 ? 2.470 -2.377 2.209 1.00 96.88 170 ILE A C 1
ATOM 1285 O O . ILE A 1 170 ? 2.560 -1.746 1.155 1.00 96.88 170 ILE A O 1
ATOM 1289 N N . LEU A 1 171 ? 2.555 -1.787 3.404 1.00 97.44 171 LEU A N 1
ATOM 1290 C CA . LEU A 1 171 ? 2.571 -0.331 3.554 1.00 97.44 171 LEU A CA 1
ATOM 1291 C C . LEU A 1 171 ? 3.883 0.296 3.060 1.00 97.44 171 LEU A C 1
ATOM 1293 O O . LEU A 1 171 ? 3.839 1.313 2.363 1.00 97.44 171 LEU A O 1
ATOM 1297 N N . ASP A 1 172 ? 5.034 -0.318 3.351 1.00 97.06 172 ASP A N 1
ATOM 1298 C CA . ASP A 1 172 ? 6.329 0.173 2.868 1.00 97.06 172 ASP A CA 1
ATOM 1299 C C . ASP A 1 172 ? 6.446 0.015 1.339 1.00 97.06 172 ASP A C 1
ATOM 1301 O O . ASP A 1 172 ? 6.917 0.929 0.662 1.00 97.06 172 ASP A O 1
ATOM 1305 N N . SER A 1 173 ? 5.998 -1.118 0.777 1.00 97.88 173 SER A N 1
ATOM 1306 C CA . SER A 1 173 ? 6.089 -1.393 -0.669 1.00 97.88 173 SER A CA 1
ATOM 1307 C C . SER A 1 173 ? 5.237 -0.431 -1.486 1.00 97.88 173 SER A C 1
ATOM 1309 O O . SER A 1 173 ? 5.720 0.113 -2.481 1.00 97.88 173 SER A O 1
ATOM 1311 N N . ILE A 1 174 ? 3.986 -0.191 -1.076 1.00 98.12 174 ILE A N 1
ATOM 1312 C CA . ILE A 1 174 ? 3.098 0.757 -1.766 1.00 98.12 174 ILE A CA 1
ATOM 1313 C C . ILE A 1 174 ? 3.668 2.171 -1.666 1.00 98.12 174 ILE A C 1
ATOM 1315 O O . ILE A 1 174 ? 3.767 2.845 -2.689 1.00 98.12 174 ILE A O 1
ATOM 1319 N N . CYS A 1 175 ? 4.111 2.590 -0.476 1.00 97.50 175 CYS A N 1
ATOM 1320 C CA . CYS A 1 175 ? 4.656 3.930 -0.264 1.00 97.50 175 CYS A CA 1
ATOM 1321 C C . CYS A 1 175 ? 5.840 4.182 -1.201 1.00 97.50 175 CYS A C 1
ATOM 1323 O O . CYS A 1 175 ? 5.815 5.109 -2.012 1.00 97.50 175 CYS A O 1
ATOM 1325 N N . TYR A 1 176 ? 6.831 3.289 -1.160 1.00 97.25 176 TYR A N 1
ATOM 1326 C CA . TYR A 1 176 ? 8.042 3.434 -1.955 1.00 97.25 176 TYR A CA 1
ATOM 1327 C C . TYR A 1 176 ? 7.765 3.324 -3.459 1.00 97.25 176 TYR A C 1
ATOM 1329 O O . TYR A 1 176 ? 8.299 4.100 -4.249 1.00 97.25 176 TYR A O 1
ATOM 1337 N N . THR A 1 177 ? 6.879 2.410 -3.869 1.00 97.25 177 THR A N 1
ATOM 1338 C CA . THR A 1 177 ? 6.480 2.278 -5.276 1.00 97.25 177 THR A CA 1
ATOM 1339 C C . THR A 1 177 ? 5.846 3.566 -5.792 1.00 97.25 177 THR A C 1
ATOM 1341 O O . THR A 1 177 ? 6.240 4.054 -6.849 1.00 97.25 177 THR A O 1
ATOM 1344 N N . LEU A 1 178 ? 4.897 4.154 -5.066 1.00 97.12 178 LEU A N 1
ATOM 1345 C CA . LEU A 1 178 ? 4.243 5.381 -5.519 1.00 97.12 178 LEU A CA 1
ATOM 1346 C C . LEU A 1 178 ? 5.212 6.568 -5.535 1.00 97.12 178 LEU A C 1
ATOM 1348 O O . LEU A 1 178 ? 5.225 7.317 -6.507 1.00 97.12 178 LEU A O 1
ATOM 1352 N N . GLN A 1 179 ? 6.070 6.703 -4.522 1.00 95.81 179 GLN A N 1
ATOM 1353 C CA . GLN A 1 179 ? 7.077 7.766 -4.471 1.00 95.81 179 GLN A CA 1
ATOM 1354 C C . GLN A 1 179 ? 8.030 7.723 -5.664 1.00 95.81 179 GLN A C 1
ATOM 1356 O O . GLN A 1 179 ? 8.231 8.747 -6.307 1.00 95.81 179 GLN A O 1
ATOM 1361 N N . VAL A 1 180 ? 8.569 6.548 -5.996 1.00 95.00 180 VAL A N 1
ATOM 1362 C CA . VAL A 1 180 ? 9.530 6.406 -7.101 1.00 95.00 180 VAL A CA 1
ATOM 1363 C C . VAL A 1 180 ? 8.884 6.637 -8.469 1.00 95.00 180 VAL A C 1
ATOM 1365 O O . VAL A 1 180 ? 9.537 7.162 -9.365 1.00 95.00 180 VAL A O 1
ATOM 1368 N N . ASN A 1 181 ? 7.619 6.251 -8.656 1.00 94.88 181 ASN A N 1
ATOM 1369 C CA . ASN A 1 181 ? 6.967 6.360 -9.965 1.00 94.88 181 ASN A CA 1
ATOM 1370 C C . ASN A 1 181 ? 6.253 7.705 -10.191 1.00 94.88 181 ASN A C 1
ATOM 1372 O O . ASN A 1 181 ? 6.032 8.070 -11.343 1.00 94.88 181 ASN A O 1
ATOM 1376 N N . PHE A 1 182 ? 5.891 8.437 -9.131 1.00 93.88 182 PHE A N 1
ATOM 1377 C CA . PHE A 1 182 ? 5.109 9.678 -9.234 1.00 93.88 182 PHE A CA 1
ATOM 1378 C C . PHE A 1 182 ? 5.793 10.921 -8.651 1.00 93.88 182 PHE A C 1
ATOM 1380 O O . PHE A 1 182 ? 5.233 12.008 -8.757 1.00 93.88 182 PHE A O 1
ATOM 1387 N N . SER A 1 183 ? 6.999 10.811 -8.086 1.00 90.75 183 SER A N 1
ATOM 1388 C CA . SER A 1 183 ? 7.817 11.978 -7.737 1.00 90.75 183 SER A CA 1
ATOM 1389 C C . SER A 1 183 ? 9.261 11.813 -8.189 1.00 90.75 183 SER A C 1
ATOM 1391 O O . SER A 1 183 ? 9.932 10.830 -7.885 1.00 90.75 183 SER A O 1
ATOM 1393 N N . GLN A 1 184 ? 9.745 12.826 -8.907 1.00 79.88 184 GLN A N 1
ATOM 1394 C CA . GLN A 1 184 ? 11.122 12.884 -9.400 1.00 79.88 184 GLN A CA 1
ATOM 1395 C C . GLN A 1 184 ? 12.128 13.061 -8.252 1.00 79.88 184 GLN A C 1
ATOM 1397 O O . GLN A 1 184 ? 13.223 12.504 -8.296 1.00 79.88 184 GLN A O 1
ATOM 1402 N N . ASP A 1 185 ? 11.728 13.786 -7.203 1.00 85.31 185 ASP A N 1
ATOM 1403 C CA . ASP A 1 185 ? 12.567 14.118 -6.047 1.00 85.31 185 ASP A CA 1
ATOM 1404 C C . ASP A 1 185 ? 12.202 13.306 -4.786 1.00 85.31 185 ASP A C 1
ATOM 1406 O O . ASP A 1 185 ? 12.754 13.542 -3.712 1.00 85.31 185 ASP A O 1
ATOM 1410 N N . GLN A 1 186 ? 11.292 12.326 -4.908 1.00 78.06 186 GLN A N 1
ATOM 1411 C CA . GLN A 1 186 ? 10.744 11.517 -3.805 1.00 78.06 186 GLN A CA 1
ATOM 1412 C C . GLN A 1 186 ? 10.148 12.350 -2.653 1.00 78.06 186 GLN A C 1
ATOM 1414 O O . GLN A 1 186 ? 10.135 11.930 -1.498 1.00 78.06 186 GLN A O 1
ATOM 1419 N N . ASP A 1 187 ? 9.619 13.529 -2.968 1.00 90.25 187 ASP A N 1
ATOM 1420 C CA . ASP A 1 187 ? 8.931 14.428 -2.035 1.00 90.25 187 ASP A CA 1
ATOM 1421 C C . ASP A 1 187 ? 7.423 14.138 -1.904 1.00 90.25 187 ASP A C 1
ATOM 1423 O O . ASP A 1 187 ? 6.709 14.814 -1.159 1.00 90.25 187 ASP A O 1
ATOM 1427 N N . LEU A 1 188 ? 6.936 13.110 -2.608 1.00 96.25 188 LEU A N 1
ATOM 1428 C CA . LEU A 1 188 ? 5.542 12.688 -2.581 1.00 96.25 188 LEU A CA 1
ATOM 1429 C C . LEU A 1 188 ? 5.149 12.165 -1.197 1.00 96.25 188 LEU A C 1
ATOM 1431 O O . LEU A 1 188 ? 5.658 11.147 -0.714 1.00 96.25 188 LEU A O 1
ATOM 1435 N N . SER A 1 189 ? 4.183 12.841 -0.583 1.00 97.44 189 SER A N 1
ATOM 1436 C CA . SER A 1 189 ? 3.590 12.434 0.686 1.00 97.44 189 SER A CA 1
ATOM 1437 C C . SER A 1 189 ? 2.498 11.393 0.453 1.00 97.44 189 SER A C 1
ATOM 1439 O O . SER A 1 189 ? 1.493 11.665 -0.204 1.00 97.44 189 SER A O 1
ATOM 1441 N N . ILE A 1 190 ? 2.684 10.195 1.007 1.00 98.06 190 ILE A N 1
ATOM 1442 C CA . ILE A 1 190 ? 1.702 9.109 0.926 1.00 98.06 190 ILE A CA 1
ATOM 1443 C C . ILE A 1 190 ? 0.919 9.041 2.230 1.00 98.06 190 ILE A C 1
ATOM 1445 O O . ILE A 1 190 ? 1.506 8.968 3.303 1.00 98.06 190 ILE A O 1
ATOM 1449 N N . TYR A 1 191 ? -0.403 9.033 2.139 1.00 98.06 191 TYR A N 1
ATOM 1450 C CA . TYR A 1 191 ? -1.314 8.904 3.269 1.00 98.06 191 TYR A CA 1
ATOM 1451 C C . TYR A 1 191 ? -2.078 7.591 3.165 1.00 98.06 191 TYR A C 1
ATOM 1453 O O . TYR A 1 191 ? -2.417 7.133 2.071 1.00 98.06 191 TYR A O 1
ATOM 1461 N N . TYR A 1 192 ? -2.395 7.007 4.317 1.00 98.19 192 TYR A N 1
ATOM 1462 C CA . TYR A 1 192 ? -3.151 5.766 4.393 1.00 98.19 192 TYR A CA 1
ATOM 1463 C C . TYR A 1 192 ? -4.391 5.933 5.252 1.00 98.19 192 TYR A C 1
ATOM 1465 O O . TYR A 1 192 ? -4.346 6.493 6.343 1.00 98.19 192 TYR A O 1
ATOM 1473 N N . CYS A 1 193 ? -5.504 5.391 4.781 1.00 97.50 193 CYS A N 1
ATOM 1474 C CA . CYS A 1 193 ? -6.724 5.303 5.567 1.00 97.50 193 CYS A CA 1
ATOM 1475 C C . CYS A 1 193 ? -7.499 4.029 5.229 1.00 97.50 193 CYS A C 1
ATOM 1477 O O . CYS A 1 193 ? -7.142 3.260 4.334 1.00 97.50 193 CYS A O 1
ATOM 1479 N N . THR A 1 194 ? -8.569 3.799 5.971 1.00 97.62 194 THR A N 1
ATOM 1480 C CA . THR A 1 194 ? -9.626 2.852 5.614 1.00 97.62 194 THR A CA 1
ATOM 1481 C C . THR A 1 194 ? -10.975 3.508 5.871 1.00 97.62 194 THR A C 1
ATOM 1483 O O . THR A 1 194 ? -11.026 4.663 6.291 1.00 97.62 194 THR A O 1
ATOM 1486 N N . VAL A 1 195 ? -12.061 2.786 5.623 1.00 96.31 195 VAL A N 1
ATOM 1487 C CA . VAL A 1 195 ? -13.417 3.260 5.889 1.00 96.31 195 VAL A CA 1
ATOM 1488 C C . VAL A 1 195 ? -14.052 2.516 7.058 1.00 96.31 195 VAL A C 1
ATOM 1490 O O . VAL A 1 195 ? -13.832 1.316 7.274 1.00 96.31 195 VAL A O 1
ATOM 1493 N N . ASP A 1 196 ? -14.861 3.235 7.828 1.00 94.19 196 ASP A N 1
ATOM 1494 C CA . ASP A 1 196 ? -15.748 2.639 8.816 1.00 94.19 196 ASP A CA 1
ATOM 1495 C C . ASP A 1 196 ? -16.977 1.985 8.143 1.00 94.19 196 ASP A C 1
ATOM 1497 O O . ASP A 1 196 ? -17.123 1.945 6.920 1.00 94.19 196 ASP A O 1
ATOM 1501 N N . LYS A 1 197 ? -17.900 1.454 8.952 1.00 90.62 197 LYS A N 1
ATOM 1502 C CA . LYS A 1 197 ? -19.140 0.828 8.455 1.00 90.62 197 LYS A CA 1
ATOM 1503 C C . LYS A 1 197 ? -20.086 1.795 7.724 1.00 90.62 197 LYS A C 1
ATOM 1505 O O . LYS A 1 197 ? -21.010 1.332 7.060 1.00 90.62 197 LYS A O 1
ATOM 1510 N N . ASN A 1 198 ? -19.906 3.101 7.905 1.00 92.69 198 ASN A N 1
ATOM 1511 C CA . ASN A 1 198 ? -20.697 4.158 7.285 1.00 92.69 198 ASN A CA 1
ATOM 1512 C C . ASN A 1 198 ? -19.997 4.748 6.047 1.00 92.69 198 ASN A C 1
ATOM 1514 O O . ASN A 1 198 ? -20.587 5.588 5.372 1.00 92.69 198 ASN A O 1
ATOM 1518 N N . GLY A 1 199 ? -18.774 4.302 5.735 1.00 90.62 199 GLY A N 1
ATOM 1519 C CA . GLY A 1 199 ? -17.968 4.823 4.633 1.00 90.62 199 GLY A CA 1
ATOM 1520 C C . GLY A 1 199 ? -17.101 6.029 5.004 1.00 90.62 199 GLY A C 1
ATOM 1521 O O . GLY A 1 199 ? -16.520 6.642 4.114 1.00 90.62 199 GLY A O 1
ATOM 1522 N N . GLU A 1 200 ? -17.004 6.401 6.283 1.00 94.50 200 GLU A N 1
ATOM 1523 C CA . GLU A 1 200 ? -16.169 7.524 6.719 1.00 94.50 200 GLU A CA 1
ATOM 1524 C C . GLU A 1 200 ? -14.696 7.113 6.805 1.00 94.50 200 GLU A C 1
ATOM 1526 O O . GLU A 1 200 ? -14.371 6.048 7.336 1.00 94.50 200 GLU A O 1
ATOM 1531 N N . LYS A 1 201 ? -13.795 7.972 6.306 1.00 95.00 201 LYS A N 1
ATOM 1532 C CA . LYS A 1 201 ? -12.344 7.748 6.359 1.00 95.00 201 LYS A CA 1
ATOM 1533 C C . LYS A 1 201 ? -11.842 7.783 7.801 1.00 95.00 201 LYS A C 1
ATOM 1535 O O . LYS A 1 201 ? -11.995 8.786 8.495 1.00 95.00 201 LYS A O 1
ATOM 1540 N N . ILE A 1 202 ? -11.174 6.714 8.219 1.00 96.69 202 ILE A N 1
ATOM 1541 C CA . ILE A 1 202 ? -10.590 6.544 9.551 1.00 96.69 202 ILE A CA 1
ATOM 1542 C C . ILE A 1 202 ? -9.122 6.083 9.461 1.00 96.69 202 ILE A C 1
ATOM 1544 O O . ILE A 1 202 ? -8.700 5.564 8.418 1.00 96.69 202 ILE A O 1
ATOM 1548 N N . PRO A 1 203 ? -8.327 6.258 10.535 1.00 97.12 203 PRO A N 1
ATOM 1549 C CA . PRO A 1 203 ? -6.990 5.675 10.645 1.00 97.12 203 PRO A CA 1
ATOM 1550 C C . PRO A 1 203 ? -6.997 4.153 10.464 1.00 97.12 203 PRO A C 1
ATOM 1552 O O . PRO A 1 203 ? -7.996 3.484 10.737 1.00 97.12 203 PRO A O 1
ATOM 1555 N N . ILE A 1 204 ? -5.865 3.587 10.042 1.00 96.56 204 ILE A N 1
ATOM 1556 C CA . ILE A 1 204 ? -5.703 2.128 10.002 1.00 96.56 204 ILE A CA 1
ATOM 1557 C C . ILE A 1 204 ? -5.257 1.663 11.382 1.00 96.56 204 ILE A C 1
ATOM 1559 O O . ILE A 1 204 ? -4.155 1.977 11.830 1.00 96.56 204 ILE A O 1
ATOM 1563 N N . GLU A 1 205 ? -6.105 0.884 12.039 1.00 94.75 205 GLU A N 1
ATOM 1564 C CA . GLU A 1 205 ? -5.801 0.251 13.318 1.00 94.75 205 GLU A CA 1
ATOM 1565 C C . GLU A 1 205 ? -5.433 -1.218 13.092 1.00 94.75 205 GLU A C 1
ATOM 1567 O O . GLU A 1 205 ? -6.233 -2.016 12.601 1.00 94.75 205 GLU A O 1
ATOM 1572 N N . LEU A 1 206 ? -4.197 -1.571 13.438 1.00 92.06 206 LEU A N 1
ATOM 1573 C CA . LEU A 1 206 ? -3.663 -2.929 13.395 1.00 92.06 206 LEU A CA 1
ATOM 1574 C C . LEU A 1 206 ? -3.672 -3.477 14.825 1.00 92.06 206 LEU A C 1
ATOM 1576 O O . LEU A 1 206 ? -2.637 -3.537 15.493 1.00 92.06 206 LEU A O 1
ATOM 1580 N N . GLU A 1 207 ? -4.869 -3.830 15.304 1.00 88.06 207 GLU A N 1
ATOM 1581 C CA . GLU A 1 207 ? -5.149 -4.189 16.706 1.00 88.06 207 GLU A CA 1
ATOM 1582 C C . GLU A 1 207 ? -4.212 -5.276 17.250 1.00 88.06 207 GLU A C 1
ATOM 1584 O O . GLU A 1 207 ? -3.714 -5.156 18.368 1.00 88.06 207 GLU A O 1
ATOM 1589 N N . ASP A 1 208 ? -3.895 -6.286 16.432 1.00 86.62 208 ASP A N 1
ATOM 1590 C CA . ASP A 1 208 ? -2.996 -7.392 16.794 1.00 86.62 208 ASP A CA 1
ATOM 1591 C C . ASP A 1 208 ? -1.590 -6.928 17.216 1.00 86.62 208 ASP A C 1
ATOM 1593 O O . ASP A 1 208 ? -0.893 -7.642 17.938 1.00 86.62 208 ASP A O 1
ATOM 1597 N N . LEU A 1 209 ? -1.159 -5.755 16.746 1.00 87.94 209 LEU A N 1
ATOM 1598 C CA . LEU A 1 209 ? 0.147 -5.167 17.045 1.00 87.94 209 LEU A CA 1
ATOM 1599 C C . LEU A 1 209 ? 0.049 -3.926 17.941 1.00 87.94 209 LEU A C 1
ATOM 1601 O O . LEU A 1 209 ? 1.079 -3.384 18.333 1.00 87.94 209 LEU A O 1
ATOM 1605 N N . GLY A 1 210 ? -1.163 -3.455 18.253 1.00 90.44 210 GLY A N 1
ATOM 1606 C CA . GLY A 1 210 ? -1.369 -2.190 18.962 1.00 90.44 210 GLY A CA 1
ATOM 1607 C C . GLY A 1 210 ? -0.832 -0.974 18.198 1.00 90.44 210 GLY A C 1
ATOM 1608 O O . GLY A 1 210 ? -0.360 -0.024 18.820 1.00 90.44 210 GLY A O 1
ATOM 1609 N N . ILE A 1 211 ? -0.858 -1.018 16.861 1.00 92.06 211 ILE A N 1
ATOM 1610 C CA . ILE A 1 211 ? -0.350 0.047 15.984 1.00 92.06 211 ILE A CA 1
ATOM 1611 C C . ILE A 1 211 ? -1.516 0.789 15.346 1.00 92.06 211 ILE A C 1
ATOM 1613 O O . ILE A 1 211 ? -2.428 0.169 14.801 1.00 92.06 211 ILE A O 1
ATOM 1617 N N . THR A 1 212 ? -1.423 2.116 15.322 1.00 95.06 212 THR A N 1
ATOM 1618 C CA . THR A 1 212 ? -2.300 2.981 14.531 1.00 95.06 212 THR A CA 1
ATOM 1619 C C . THR A 1 212 ? -1.462 3.701 13.484 1.00 95.06 212 THR A C 1
ATOM 1621 O O . THR A 1 212 ? -0.493 4.379 13.825 1.00 95.06 212 THR A O 1
ATOM 1624 N N . VAL A 1 213 ? -1.848 3.580 12.216 1.00 95.50 213 VAL A N 1
ATOM 1625 C CA . VAL A 1 213 ? -1.336 4.431 11.138 1.00 95.50 213 VAL A CA 1
ATOM 1626 C C . VAL A 1 213 ? -2.287 5.625 11.009 1.00 95.50 213 VAL A C 1
ATOM 1628 O O . VAL A 1 213 ? -3.448 5.424 10.630 1.00 95.50 213 VAL A O 1
ATOM 1631 N N . PRO A 1 214 ? -1.852 6.846 11.369 1.00 94.88 214 PRO A N 1
ATOM 1632 C CA . PRO A 1 214 ? -2.708 8.027 11.324 1.00 94.88 214 PRO A CA 1
ATOM 1633 C C . PRO A 1 214 ? -3.088 8.370 9.879 1.00 94.88 214 PRO A C 1
ATOM 1635 O O . PRO A 1 214 ? -2.245 8.335 8.989 1.00 94.88 214 PRO A O 1
ATOM 1638 N N . SER A 1 215 ? -4.348 8.747 9.648 1.00 93.12 215 SER A N 1
ATOM 1639 C CA . SER A 1 215 ? -4.822 9.144 8.314 1.00 93.12 215 SER A CA 1
ATOM 1640 C C . SER A 1 215 ? -4.471 10.584 7.929 1.00 93.12 215 SER A C 1
ATOM 1642 O O . SER A 1 215 ? -4.489 10.913 6.750 1.00 93.12 215 SER A O 1
ATOM 1644 N N . GLY A 1 216 ? -4.164 11.442 8.909 1.00 91.12 216 GLY A N 1
ATOM 1645 C CA . GLY A 1 216 ? -3.882 12.869 8.704 1.00 91.12 216 GLY A CA 1
ATOM 1646 C C . GLY A 1 216 ? -2.399 13.233 8.606 1.00 91.12 216 GLY A C 1
ATOM 1647 O O . GLY A 1 216 ? -2.078 14.413 8.494 1.00 91.12 216 GLY A O 1
ATOM 1648 N N . GLU A 1 217 ? -1.492 12.257 8.674 1.00 94.44 217 GLU A N 1
ATOM 1649 C CA . GLU A 1 217 ? -0.045 12.487 8.621 1.00 94.44 217 GLU A CA 1
ATOM 1650 C C . GLU A 1 217 ? 0.585 11.651 7.496 1.00 94.44 217 GLU A C 1
ATOM 1652 O O . GLU A 1 217 ? 0.182 10.498 7.311 1.00 94.44 217 GLU A O 1
ATOM 1657 N N . PRO A 1 218 ? 1.575 12.190 6.753 1.00 96.06 218 PRO A N 1
ATOM 1658 C CA . PRO A 1 218 ? 2.287 11.417 5.746 1.00 96.06 218 PRO A CA 1
ATOM 1659 C C . PRO A 1 218 ? 2.961 10.195 6.364 1.00 96.06 218 PRO A C 1
ATOM 1661 O O . PRO A 1 218 ? 3.735 10.303 7.322 1.00 96.06 218 PRO A O 1
ATOM 1664 N N . TYR A 1 219 ? 2.726 9.040 5.764 1.00 96.12 219 TYR A N 1
ATOM 1665 C CA . TYR A 1 219 ? 3.371 7.795 6.124 1.00 96.12 219 TYR A CA 1
ATOM 1666 C C . TYR A 1 219 ? 4.888 7.892 5.940 1.00 96.12 219 TYR A C 1
ATOM 1668 O O . TYR A 1 219 ? 5.374 8.234 4.865 1.00 96.12 219 TYR A O 1
ATOM 1676 N N . GLN A 1 220 ? 5.638 7.569 6.996 1.00 91.38 220 GLN A N 1
ATOM 1677 C CA . GLN A 1 220 ? 7.103 7.614 6.980 1.00 91.38 220 GLN A CA 1
ATOM 1678 C C . GLN A 1 220 ? 7.710 6.227 6.755 1.00 91.38 220 GLN A C 1
ATOM 1680 O O . GLN A 1 220 ? 8.538 6.039 5.872 1.00 91.38 220 GLN A O 1
ATOM 1685 N N . HIS A 1 221 ? 7.332 5.269 7.595 1.00 89.75 221 HIS A N 1
ATOM 1686 C CA . HIS A 1 221 ? 7.733 3.864 7.544 1.00 89.75 221 HIS A CA 1
ATOM 1687 C C . HIS A 1 221 ? 6.950 3.101 8.610 1.00 89.75 221 HIS A C 1
ATOM 1689 O O . HIS A 1 221 ? 6.438 3.692 9.569 1.00 89.75 221 HIS A O 1
ATOM 1695 N N . PHE A 1 222 ? 6.891 1.779 8.492 1.00 89.31 222 PHE A N 1
ATOM 1696 C CA . PHE A 1 222 ? 6.260 0.968 9.524 1.00 89.31 222 PHE A CA 1
ATOM 1697 C C . PHE A 1 222 ? 7.092 0.978 10.827 1.00 89.31 222 PHE A C 1
ATOM 1699 O O . PHE A 1 222 ? 8.308 0.753 10.775 1.00 89.31 222 PHE A O 1
ATOM 1706 N N . PRO A 1 223 ? 6.484 1.163 12.016 1.00 83.00 223 PRO A N 1
ATOM 1707 C CA . PRO A 1 223 ? 7.218 1.211 13.285 1.00 83.00 223 PRO A CA 1
ATOM 1708 C C . PRO A 1 223 ? 8.090 -0.030 13.510 1.00 83.00 223 PRO A C 1
ATOM 1710 O O . PRO A 1 223 ? 7.633 -1.149 13.304 1.00 83.00 223 PRO A O 1
ATOM 1713 N N . SER A 1 224 ? 9.352 0.142 13.909 1.00 73.69 224 SER A N 1
ATOM 1714 C CA . SER A 1 224 ? 10.231 -0.973 14.310 1.00 73.69 224 SER A CA 1
ATOM 1715 C C . SER A 1 224 ? 10.143 -1.183 15.827 1.00 73.69 224 SER A C 1
ATOM 1717 O O . SER A 1 224 ? 10.164 -0.196 16.562 1.00 73.69 224 SER A O 1
ATOM 1719 N N . PHE A 1 225 ? 10.052 -2.436 16.284 1.00 62.22 225 PHE A N 1
ATOM 1720 C CA . PHE A 1 225 ? 9.999 -2.817 17.706 1.00 62.22 225 PHE A CA 1
ATOM 1721 C C . PHE A 1 225 ? 11.258 -3.564 18.141 1.00 62.22 225 PHE A C 1
ATOM 1723 O O . PHE A 1 225 ? 11.813 -4.313 17.303 1.00 62.22 225 PHE A O 1
#

Sequence (225 aa):
MKKYHLFLPLLGILLLVSGGCSKRKEPKPLITEAPAVETEIGGYITETESSTPESQSVSGTIRLPIQEPEHQNESSTESEVVSASIYIGSNGSFRAYPYAGGDIVTPESLIAAMADLTGWNLDLAESVTGENENSLTVCFARSCSLFTGTASAEKEAFPIYSKDQLYRQILDSICYTLQVNFSQDQDLSIYYCTVDKNGEKIPIELEDLGITVPSGEPYQHFPSF

Foldseek 3Di:
DDDDDDDDDDDDDPPPPPPPPPVPPQFAFFADDDPDDDDDDDDDDDDDDDDDDDDDDDDDDDDDDDDDDDDPPPDPPPLPQLFAWFWFDAPPDTDTDTQPQDRDDDLVSSQVVVCVQQQWAFAFPDDWDAPDLQETETEGECPGCLNVVHGHPVNPVHTHRGSLSVNQRSVRRSLVRCQVSRPPVSSRFYFYFYADPVRDTAWRQSPVVRDTRGRPGGDDGDDDD

pLDDT: mean 74.86, std 24.23, range [31.22, 98.5]

Secondary structure (DSSP, 8-state):
-------------------------PPPP-EEPPP-------------------------------------------------EEEEEETTEEEEEE--S-S---HHHHHHHHHHHH-B---BSS--B-SSTTEEEEEE-TTSHHHH--EETT-TTS----HHHHHHHHHHHHHHHHHHHH-SSS-PEEEEEEE-TTS-EE-EEEGGGTEEE-SSS----PPP-